Protein AF-A0A173UJK1-F1 (afdb_monomer)

Mean predicted aligned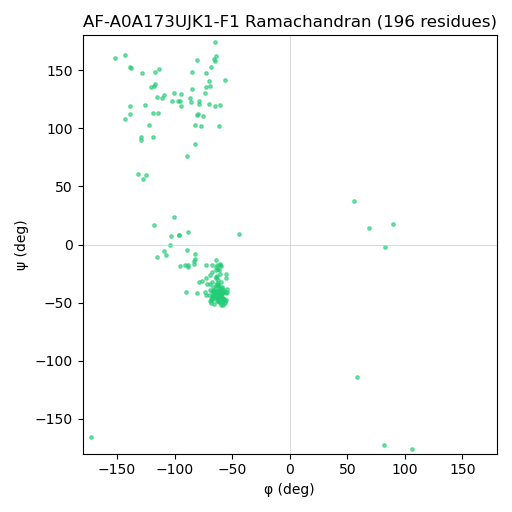 error: 9.3 Å

Organism: Anaerostipes hadrus (NCBI:txid649756)

Radius of gyration: 23.1 Å; Cα contacts (8 Å, |Δi|>4): 253; chains: 1; bounding box: 60×35×59 Å

Structure (mmCIF, N/CA/C/O backbone):
data_AF-A0A173UJK1-F1
#
_entry.id   AF-A0A173UJK1-F1
#
loop_
_atom_site.group_PDB
_atom_site.id
_atom_site.type_symbol
_atom_site.label_atom_id
_atom_site.label_alt_id
_atom_site.label_comp_id
_atom_site.label_asym_id
_atom_site.label_entity_id
_atom_site.label_seq_id
_atom_site.pdbx_PDB_ins_code
_atom_site.Cartn_x
_atom_site.Cartn_y
_atom_site.Cartn_z
_atom_site.occupancy
_atom_site.B_iso_or_equiv
_atom_site.auth_seq_id
_atom_site.auth_comp_id
_atom_site.auth_asym_id
_atom_site.auth_atom_id
_atom_site.pdbx_PDB_model_num
ATOM 1 N N . MET A 1 1 ? 0.740 2.545 7.422 1.00 74.88 1 MET A N 1
ATOM 2 C CA . MET A 1 1 ? 1.148 2.558 5.987 1.00 74.88 1 MET A CA 1
ATOM 3 C C . MET A 1 1 ? 2.681 2.614 5.794 1.00 74.88 1 MET A C 1
ATOM 5 O O . MET A 1 1 ? 3.339 3.364 6.506 1.00 74.88 1 MET A O 1
ATOM 9 N N . ASN A 1 2 ? 3.273 1.851 4.854 1.00 86.81 2 ASN A N 1
ATOM 10 C CA . ASN A 1 2 ? 4.726 1.880 4.553 1.00 86.81 2 ASN A CA 1
ATOM 11 C C . ASN A 1 2 ? 4.974 2.061 3.046 1.00 86.81 2 ASN A C 1
ATOM 13 O O . ASN A 1 2 ? 5.052 1.076 2.306 1.00 86.81 2 ASN A O 1
ATOM 17 N N . ILE A 1 3 ? 5.076 3.319 2.605 1.00 94.25 3 ILE A N 1
ATOM 18 C CA . ILE A 1 3 ? 5.207 3.665 1.187 1.00 94.25 3 ILE A CA 1
ATOM 19 C C . ILE A 1 3 ? 6.668 3.640 0.743 1.00 94.25 3 ILE A C 1
ATOM 21 O O . ILE A 1 3 ? 7.517 4.355 1.278 1.00 94.25 3 ILE A O 1
ATOM 25 N N . GLN A 1 4 ? 6.943 2.875 -0.309 1.00 95.94 4 GLN A N 1
ATOM 26 C CA . GLN A 1 4 ? 8.197 2.944 -1.052 1.00 95.94 4 GLN A CA 1
ATOM 27 C C . GLN A 1 4 ? 7.917 3.284 -2.511 1.00 95.94 4 GLN A C 1
ATOM 29 O O . GLN A 1 4 ? 7.010 2.720 -3.121 1.00 95.94 4 GLN A O 1
ATOM 34 N N . ILE A 1 5 ? 8.703 4.196 -3.074 1.00 97.25 5 ILE A N 1
ATOM 35 C CA . ILE A 1 5 ? 8.595 4.629 -4.466 1.00 97.25 5 ILE A CA 1
ATOM 36 C C . ILE A 1 5 ? 9.910 4.301 -5.162 1.00 97.25 5 ILE A C 1
ATOM 38 O O . ILE A 1 5 ? 10.938 4.910 -4.865 1.00 97.25 5 ILE A O 1
ATOM 42 N N . PHE A 1 6 ? 9.871 3.371 -6.110 1.00 97.00 6 PHE A N 1
ATOM 43 C CA . PHE A 1 6 ? 10.976 3.110 -7.021 1.00 97.00 6 PHE A CA 1
ATOM 44 C C . PHE A 1 6 ? 10.734 3.886 -8.308 1.00 97.00 6 PHE A C 1
ATOM 46 O O . PHE A 1 6 ? 9.703 3.747 -8.973 1.00 97.00 6 PHE A O 1
ATOM 53 N N . GLY A 1 7 ? 11.684 4.727 -8.679 1.00 96.06 7 GLY A N 1
ATOM 54 C CA . GLY A 1 7 ? 11.558 5.513 -9.892 1.00 96.06 7 GLY A CA 1
ATOM 55 C C . GLY A 1 7 ? 12.827 6.265 -10.212 1.00 96.06 7 GLY A C 1
ATOM 56 O O . GLY A 1 7 ? 13.892 5.994 -9.667 1.00 96.06 7 GLY A O 1
ATOM 57 N N . THR A 1 8 ? 12.718 7.233 -11.112 1.00 93.69 8 THR A N 1
ATOM 58 C CA . THR A 1 8 ? 13.842 8.106 -11.450 1.00 93.69 8 THR A CA 1
ATOM 59 C C . THR A 1 8 ? 13.409 9.555 -11.347 1.00 93.69 8 THR A C 1
ATOM 61 O O . THR A 1 8 ? 12.281 9.907 -11.689 1.00 93.69 8 THR A O 1
ATOM 64 N N . LYS A 1 9 ? 14.336 10.440 -10.970 1.00 91.94 9 LYS A N 1
ATOM 65 C CA . LYS A 1 9 ? 14.060 11.886 -10.898 1.00 91.94 9 LYS A CA 1
ATOM 66 C C . LYS A 1 9 ? 13.731 12.524 -12.253 1.00 91.94 9 LYS A C 1
ATOM 68 O O . LYS A 1 9 ? 13.286 13.668 -12.300 1.00 91.94 9 LYS A O 1
ATOM 73 N N . LYS A 1 10 ? 13.980 11.825 -13.366 1.00 91.38 10 LYS A N 1
ATOM 74 C CA . LYS A 1 10 ? 13.635 12.287 -14.720 1.00 91.38 10 LYS A CA 1
ATOM 75 C C . LYS A 1 10 ? 12.216 11.889 -15.140 1.00 91.38 10 LYS A C 1
ATOM 77 O O . LYS A 1 10 ? 11.681 12.519 -16.044 1.00 91.38 10 LYS A O 1
ATOM 82 N N . CYS A 1 11 ? 11.607 10.891 -14.499 1.00 92.62 11 CYS A N 1
ATOM 83 C CA . CYS A 1 11 ? 10.262 10.430 -14.830 1.00 92.62 11 CYS A CA 1
ATOM 84 C C . CYS A 1 11 ? 9.200 11.373 -14.244 1.00 92.62 11 CYS A C 1
ATOM 86 O O . CYS A 1 11 ? 9.168 11.619 -13.037 1.00 92.62 11 CYS A O 1
ATOM 88 N N . ASN A 1 12 ? 8.321 11.906 -15.096 1.00 95.50 12 ASN A N 1
ATOM 89 C CA . ASN A 1 12 ? 7.258 12.819 -14.667 1.00 95.50 12 ASN A CA 1
ATOM 90 C C . ASN A 1 12 ? 6.225 12.115 -13.781 1.00 95.50 12 ASN A C 1
ATOM 92 O O . ASN A 1 12 ? 5.825 12.673 -12.762 1.00 95.50 12 ASN A O 1
ATOM 96 N N . GLU A 1 13 ? 5.862 10.874 -14.107 1.00 96.44 13 GLU A N 1
ATOM 97 C CA . GLU A 1 13 ? 4.934 10.077 -13.298 1.00 96.44 13 GLU A CA 1
ATOM 98 C C . GLU A 1 13 ? 5.504 9.787 -11.902 1.00 96.44 13 GLU A C 1
ATOM 100 O O . GLU A 1 13 ? 4.777 9.848 -10.912 1.00 96.44 13 GLU A O 1
ATOM 105 N N . THR A 1 14 ? 6.822 9.577 -11.783 1.00 96.69 14 THR A N 1
ATOM 106 C CA . THR A 1 14 ? 7.484 9.443 -10.476 1.00 96.69 14 THR A CA 1
ATOM 107 C C . THR A 1 14 ? 7.371 10.725 -9.656 1.00 96.69 14 THR A C 1
ATOM 109 O O . THR A 1 14 ? 6.983 10.664 -8.493 1.00 96.69 14 THR A O 1
ATOM 112 N N . LYS A 1 15 ? 7.617 11.895 -10.260 1.00 97.50 15 LYS A N 1
ATOM 113 C CA . LYS A 1 15 ? 7.451 13.185 -9.567 1.00 97.50 15 LYS A CA 1
ATOM 114 C C . LYS A 1 15 ? 6.010 13.411 -9.110 1.00 97.50 15 LYS A C 1
ATOM 116 O O . LYS A 1 15 ? 5.795 13.943 -8.024 1.00 97.50 15 LYS A O 1
ATOM 121 N N . LYS A 1 16 ? 5.024 13.016 -9.925 1.00 97.56 16 LYS A N 1
ATOM 122 C CA . LYS A 1 16 ? 3.606 13.092 -9.545 1.00 97.56 16 LYS A CA 1
ATOM 123 C C . LYS A 1 16 ? 3.299 12.177 -8.356 1.00 97.56 16 LYS A C 1
ATOM 125 O O . LYS A 1 16 ? 2.605 12.617 -7.447 1.00 97.56 16 LYS A O 1
ATOM 130 N N . ALA A 1 17 ? 3.842 10.957 -8.326 1.00 97.38 17 ALA A N 1
ATOM 131 C CA . ALA A 1 17 ? 3.691 10.046 -7.188 1.00 97.38 17 ALA A CA 1
ATOM 132 C C . ALA A 1 17 ? 4.294 10.630 -5.902 1.00 97.38 17 ALA A C 1
ATOM 134 O O . ALA A 1 17 ? 3.614 10.708 -4.884 1.00 97.38 17 ALA A O 1
ATOM 135 N N . GLU A 1 18 ? 5.536 11.119 -5.958 1.00 97.31 18 GLU A N 1
ATOM 136 C CA . GLU A 1 18 ? 6.180 11.790 -4.821 1.00 97.31 18 GLU A CA 1
ATOM 137 C C . GLU A 1 18 ? 5.342 12.966 -4.303 1.00 97.31 18 GLU A C 1
ATOM 139 O O . GLU A 1 18 ? 5.085 13.075 -3.104 1.00 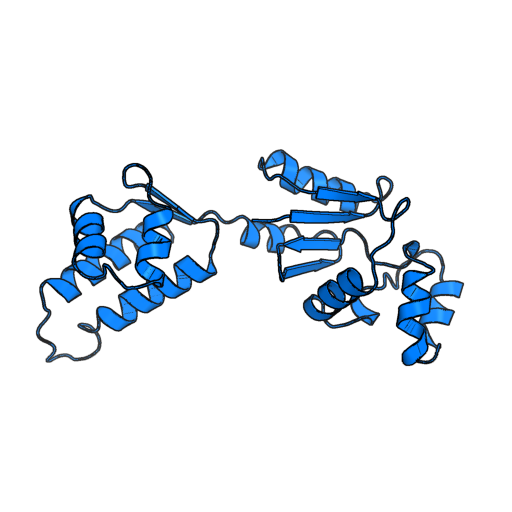97.31 18 GLU A O 1
ATOM 144 N N . ARG A 1 19 ? 4.864 13.825 -5.215 1.00 96.75 19 ARG A N 1
ATOM 145 C CA . ARG A 1 19 ? 3.999 14.961 -4.884 1.00 96.75 19 ARG A CA 1
ATOM 146 C C . ARG A 1 19 ? 2.700 14.506 -4.218 1.00 96.75 19 ARG A C 1
ATOM 148 O O . ARG A 1 19 ? 2.327 15.076 -3.199 1.00 96.75 19 ARG A O 1
ATOM 155 N N . PHE A 1 20 ? 2.060 13.467 -4.751 1.00 95.12 20 PHE A N 1
ATOM 156 C CA . PHE A 1 20 ? 0.799 12.939 -4.239 1.00 95.12 20 PHE A CA 1
ATOM 157 C C . PHE A 1 20 ? 0.885 12.548 -2.756 1.00 95.12 20 PHE A C 1
ATOM 159 O O . PHE A 1 20 ? 0.028 12.971 -1.974 1.00 95.12 20 PHE A O 1
ATOM 166 N N . PHE A 1 21 ? 1.923 11.798 -2.363 1.00 93.69 21 PHE A N 1
ATOM 167 C CA . PHE A 1 21 ? 2.135 11.397 -0.966 1.00 93.69 21 PHE A CA 1
ATOM 168 C C . PHE A 1 21 ? 2.630 12.561 -0.100 1.00 93.69 21 PHE A C 1
ATOM 170 O O . PHE A 1 21 ? 2.142 12.745 1.016 1.00 93.69 21 PHE A O 1
ATOM 177 N N . LYS A 1 22 ? 3.540 13.397 -0.622 1.00 92.31 22 LYS A N 1
ATOM 178 C CA . LYS A 1 22 ? 4.091 14.548 0.107 1.00 92.31 22 LYS A CA 1
ATOM 179 C C . LYS A 1 22 ? 3.020 15.571 0.490 1.00 92.31 22 LYS A C 1
ATOM 181 O O . LYS A 1 22 ? 3.004 16.023 1.630 1.00 92.31 22 LYS A O 1
ATOM 186 N N . GLU A 1 23 ? 2.128 15.925 -0.435 1.00 91.00 23 GLU A N 1
ATOM 187 C CA . GLU A 1 23 ? 1.039 16.887 -0.189 1.00 91.00 23 GLU A CA 1
ATOM 188 C C . GLU A 1 23 ? 0.033 16.393 0.858 1.00 91.00 23 GLU A C 1
ATOM 190 O O . GLU A 1 23 ? -0.643 17.200 1.484 1.00 91.00 23 GLU A O 1
ATOM 195 N N . ARG A 1 24 ? -0.045 15.076 1.076 1.00 86.44 24 ARG A N 1
ATOM 196 C CA . ARG A 1 24 ? -0.924 14.438 2.068 1.00 86.44 24 ARG A CA 1
ATOM 197 C C . ARG A 1 24 ? -0.214 14.131 3.388 1.00 86.44 24 ARG A C 1
ATOM 199 O O . ARG A 1 24 ? -0.770 13.439 4.230 1.00 86.44 24 ARG A O 1
ATOM 206 N N . GLY A 1 25 ? 1.022 14.604 3.566 1.00 83.75 25 GLY A N 1
ATOM 207 C CA . GLY A 1 25 ? 1.807 14.370 4.782 1.00 83.75 25 GLY A CA 1
ATOM 208 C C . GLY A 1 25 ? 2.264 12.920 4.973 1.00 83.75 25 GLY A C 1
ATOM 209 O O . GLY A 1 25 ? 2.717 12.556 6.058 1.00 83.75 25 GLY A O 1
ATOM 210 N N . ILE A 1 26 ? 2.179 12.082 3.936 1.00 87.06 26 ILE A N 1
ATOM 211 C CA . ILE A 1 26 ? 2.540 10.667 4.024 1.00 87.06 26 ILE A CA 1
ATOM 212 C C . ILE A 1 26 ? 4.036 10.512 3.793 1.00 87.06 26 ILE A C 1
ATOM 214 O O . ILE A 1 26 ? 4.573 10.888 2.748 1.00 87.06 26 ILE A O 1
ATOM 218 N N . LYS A 1 27 ? 4.713 9.915 4.775 1.00 90.88 27 LYS A N 1
ATOM 219 C CA . LYS A 1 27 ? 6.130 9.570 4.665 1.00 90.88 27 LYS A CA 1
ATOM 220 C C . LYS A 1 27 ? 6.313 8.438 3.654 1.00 90.88 27 LYS A C 1
ATOM 222 O O . LYS A 1 27 ? 5.586 7.448 3.684 1.00 90.88 27 LYS A O 1
ATOM 227 N N . TYR A 1 28 ? 7.321 8.573 2.799 1.00 95.44 28 TYR A N 1
ATOM 228 C CA . TYR A 1 28 ? 7.708 7.548 1.837 1.00 95.44 28 TYR A CA 1
ATOM 229 C C . TYR A 1 28 ? 9.230 7.429 1.746 1.00 95.44 28 TYR A C 1
ATOM 231 O O . TYR A 1 28 ? 9.961 8.396 1.966 1.00 95.44 28 TYR A O 1
ATOM 239 N N . GLN A 1 29 ? 9.710 6.244 1.379 1.00 95.62 29 GLN A N 1
ATOM 240 C CA . GLN A 1 29 ? 11.099 6.025 0.995 1.00 95.62 29 GLN A CA 1
ATOM 241 C C . GLN A 1 29 ? 11.217 6.072 -0.527 1.00 95.62 29 GLN A C 1
ATOM 243 O O . GLN A 1 29 ? 10.571 5.300 -1.233 1.00 95.62 29 GLN A O 1
ATOM 248 N N . PHE A 1 30 ? 12.072 6.951 -1.040 1.00 96.38 30 PHE A N 1
ATOM 249 C CA . PHE A 1 30 ? 12.381 7.005 -2.465 1.00 96.38 30 PHE A CA 1
ATOM 250 C C . PHE A 1 30 ? 13.638 6.195 -2.793 1.00 96.38 30 PHE A C 1
ATOM 252 O O . PHE A 1 30 ? 14.689 6.398 -2.182 1.00 96.38 30 PHE A O 1
ATOM 259 N N . VAL A 1 31 ? 13.542 5.318 -3.791 1.00 95.00 31 VAL A N 1
ATOM 260 C CA . VAL A 1 31 ? 14.663 4.549 -4.340 1.00 95.00 31 VAL A CA 1
ATOM 261 C C . VAL A 1 31 ? 14.901 4.998 -5.779 1.00 95.00 31 VAL A C 1
ATOM 263 O O . VAL A 1 31 ? 14.073 4.785 -6.666 1.00 95.00 31 VAL A O 1
ATOM 266 N N . ASP A 1 32 ? 16.049 5.639 -6.005 1.00 94.31 32 ASP A N 1
ATOM 267 C CA . ASP A 1 32 ? 16.463 6.075 -7.338 1.00 94.31 32 ASP A CA 1
ATOM 268 C C . ASP A 1 32 ? 16.981 4.876 -8.141 1.00 94.31 32 ASP A C 1
ATOM 270 O O . ASP A 1 32 ? 18.130 4.456 -7.979 1.00 94.31 32 ASP A O 1
ATOM 274 N N . MET A 1 33 ? 16.136 4.367 -9.038 1.00 92.12 33 MET A N 1
ATOM 275 C CA . MET A 1 33 ? 16.392 3.200 -9.889 1.00 92.12 33 MET A CA 1
ATOM 276 C C . MET A 1 33 ? 17.607 3.367 -10.801 1.00 92.12 33 MET A C 1
ATOM 278 O O . MET A 1 33 ? 18.156 2.380 -11.280 1.00 92.12 33 MET A O 1
ATOM 282 N N . LYS A 1 34 ? 18.064 4.607 -11.028 1.00 87.69 34 LYS A N 1
ATOM 283 C CA . LYS A 1 34 ? 19.301 4.862 -11.771 1.00 87.69 34 LYS A CA 1
ATOM 284 C C . LYS A 1 34 ? 20.552 4.587 -10.928 1.00 87.69 34 LYS A C 1
ATOM 286 O O . LYS A 1 34 ? 21.592 4.246 -11.478 1.00 87.69 34 LYS A O 1
ATOM 291 N N . LYS A 1 35 ? 20.476 4.798 -9.611 1.00 87.50 35 LYS A N 1
ATOM 292 C CA . LYS A 1 35 ? 21.600 4.598 -8.681 1.00 87.50 35 LYS A CA 1
ATOM 293 C C . LYS A 1 35 ? 21.627 3.184 -8.123 1.00 87.50 35 LYS A C 1
ATOM 295 O O . LYS A 1 35 ? 22.696 2.613 -7.952 1.00 87.50 35 LYS A O 1
ATOM 300 N N . LYS A 1 36 ? 20.448 2.659 -7.795 1.00 85.94 36 LYS A N 1
ATOM 301 C CA . LYS A 1 36 ? 20.254 1.334 -7.222 1.00 85.94 36 LYS A CA 1
ATOM 302 C C . LYS A 1 36 ? 18.977 0.753 -7.818 1.00 85.94 36 LYS A C 1
ATOM 304 O O . LYS A 1 36 ? 17.889 1.224 -7.498 1.00 85.94 36 LYS A O 1
ATOM 309 N N . GLY A 1 37 ? 19.132 -0.235 -8.697 1.00 86.50 37 GLY A N 1
ATOM 310 C CA . GLY A 1 37 ? 18.009 -1.022 -9.201 1.00 86.50 37 GLY A CA 1
ATOM 311 C C . GLY A 1 37 ? 17.340 -1.834 -8.088 1.00 86.50 37 GLY A C 1
ATOM 312 O O . GLY A 1 37 ? 17.815 -1.871 -6.949 1.00 86.50 37 GLY A O 1
ATOM 313 N N . MET A 1 38 ? 16.238 -2.501 -8.421 1.00 92.38 38 MET A N 1
ATOM 314 C CA . MET A 1 38 ? 15.581 -3.424 -7.495 1.00 92.38 38 MET A CA 1
ATOM 315 C C . MET A 1 38 ? 16.438 -4.675 -7.308 1.00 92.38 38 MET A C 1
ATOM 317 O O . MET A 1 38 ? 17.002 -5.203 -8.265 1.00 92.38 38 MET A O 1
ATOM 321 N N . SER A 1 39 ? 16.504 -5.183 -6.080 1.00 92.69 39 SER A N 1
ATOM 322 C CA . SER A 1 39 ? 16.996 -6.541 -5.855 1.00 92.69 39 SER A CA 1
ATOM 323 C C . SER A 1 39 ? 16.039 -7.571 -6.468 1.00 92.69 39 SER A C 1
ATOM 325 O O . SER A 1 39 ? 14.848 -7.305 -6.650 1.00 92.69 39 SER A O 1
ATOM 327 N N . LYS A 1 40 ? 16.533 -8.789 -6.724 1.00 93.94 40 LYS A N 1
ATOM 328 C CA . LYS A 1 40 ? 15.714 -9.899 -7.243 1.00 93.94 40 LYS A CA 1
ATOM 329 C C . LYS A 1 40 ? 14.483 -10.178 -6.368 1.00 93.94 40 LYS A C 1
ATOM 331 O O . LYS A 1 40 ? 13.393 -10.396 -6.887 1.00 93.94 40 LYS A O 1
ATOM 336 N N . GLY A 1 41 ? 14.642 -10.122 -5.042 1.00 93.44 41 GLY A N 1
ATOM 337 C CA . GLY A 1 41 ? 13.543 -10.321 -4.092 1.00 93.44 41 GLY A CA 1
ATOM 338 C C . GLY A 1 41 ? 12.491 -9.209 -4.145 1.00 93.44 41 GLY A C 1
ATOM 339 O O . GLY A 1 41 ? 11.296 -9.496 -4.185 1.00 93.44 41 GLY A O 1
ATOM 340 N N . GLU A 1 42 ? 12.921 -7.943 -4.202 1.00 93.44 42 GLU A N 1
ATOM 341 C CA . GLU A 1 42 ? 12.004 -6.803 -4.347 1.00 93.44 42 GLU A CA 1
ATOM 342 C C . GLU A 1 42 ? 11.237 -6.869 -5.667 1.00 93.44 42 GLU A C 1
ATOM 344 O O . GLU A 1 42 ? 10.021 -6.680 -5.674 1.00 93.44 42 GLU A O 1
ATOM 349 N N . PHE A 1 43 ? 11.932 -7.166 -6.769 1.00 95.25 43 PHE A N 1
ATOM 350 C CA . PHE A 1 43 ? 11.312 -7.287 -8.083 1.00 95.25 43 PHE A CA 1
ATOM 351 C C . PHE A 1 43 ? 10.249 -8.384 -8.092 1.00 95.25 43 PHE A C 1
ATOM 353 O O . PHE A 1 43 ? 9.115 -8.122 -8.479 1.00 95.25 43 PHE A O 1
ATOM 360 N N . ASN A 1 44 ? 10.580 -9.586 -7.608 1.00 94.81 44 ASN A N 1
ATOM 361 C CA . ASN A 1 44 ? 9.648 -10.713 -7.589 1.00 94.81 44 ASN A CA 1
ATOM 362 C C . ASN A 1 44 ? 8.401 -10.423 -6.745 1.00 94.81 44 ASN A C 1
ATOM 364 O O . ASN A 1 44 ? 7.291 -10.718 -7.178 1.00 94.81 44 ASN A O 1
ATOM 368 N N . SER A 1 45 ? 8.567 -9.794 -5.577 1.00 93.75 45 SER A N 1
ATOM 369 C CA . SER A 1 45 ? 7.438 -9.401 -4.727 1.00 93.75 45 SER A CA 1
ATOM 370 C C . SER A 1 45 ? 6.500 -8.418 -5.429 1.00 93.75 45 SER A C 1
ATOM 372 O O . SER A 1 45 ? 5.283 -8.550 -5.321 1.00 93.75 45 SER A O 1
ATOM 374 N N . VAL A 1 46 ? 7.049 -7.441 -6.153 1.00 95.50 46 VAL A N 1
ATOM 375 C CA . VAL A 1 46 ? 6.243 -6.468 -6.896 1.00 95.50 46 VAL A CA 1
ATOM 376 C C . VAL A 1 46 ? 5.601 -7.108 -8.124 1.00 95.50 46 VAL A C 1
ATOM 378 O O . VAL A 1 46 ? 4.419 -6.881 -8.370 1.00 95.50 46 VAL A O 1
ATOM 381 N N . ALA A 1 47 ? 6.343 -7.923 -8.873 1.00 95.62 47 ALA A N 1
ATOM 382 C CA . ALA A 1 47 ? 5.829 -8.633 -10.037 1.00 95.62 47 ALA A CA 1
ATOM 383 C C . ALA A 1 47 ? 4.639 -9.517 -9.646 1.00 95.62 47 ALA A C 1
ATOM 385 O O . ALA A 1 47 ? 3.588 -9.440 -10.274 1.00 95.62 47 ALA A O 1
ATOM 386 N N . GLN A 1 48 ? 4.751 -10.277 -8.552 1.00 95.00 48 GLN A N 1
ATOM 387 C CA . GLN A 1 48 ? 3.661 -11.104 -8.034 1.00 95.00 48 GLN A CA 1
ATOM 388 C C . GLN A 1 48 ? 2.394 -10.285 -7.734 1.00 95.00 48 GLN A C 1
ATOM 390 O O . GLN A 1 48 ? 1.297 -10.721 -8.067 1.00 95.00 48 GLN A O 1
ATOM 395 N N . ALA A 1 49 ? 2.535 -9.086 -7.160 1.00 93.00 49 ALA A N 1
ATOM 396 C CA . ALA A 1 49 ? 1.404 -8.209 -6.855 1.00 93.00 49 ALA A CA 1
ATOM 397 C C . ALA A 1 49 ? 0.771 -7.545 -8.095 1.00 93.00 49 ALA A C 1
ATOM 399 O O . ALA A 1 49 ? -0.349 -7.050 -8.007 1.00 93.00 49 ALA A O 1
ATOM 400 N N . ASN A 1 50 ? 1.470 -7.513 -9.236 1.00 94.69 50 ASN A N 1
ATOM 401 C CA . ASN A 1 50 ? 1.050 -6.791 -10.444 1.00 94.69 50 ASN A CA 1
ATOM 402 C C . ASN A 1 50 ? 0.807 -7.703 -11.662 1.00 94.69 50 ASN A C 1
ATOM 404 O O . ASN A 1 50 ? 0.762 -7.208 -12.786 1.00 94.69 50 ASN A O 1
ATOM 408 N N . GLY A 1 51 ? 0.645 -9.017 -11.468 1.00 93.12 51 GLY A N 1
ATOM 409 C CA . GLY A 1 51 ? 0.318 -9.947 -12.561 1.00 93.12 51 GLY A CA 1
ATOM 410 C C . GLY A 1 51 ? 1.524 -10.551 -13.289 1.00 93.12 51 GLY A C 1
ATOM 411 O O . GLY A 1 51 ? 1.381 -11.093 -14.379 1.00 93.12 51 GLY A O 1
ATOM 412 N N . GLY A 1 52 ? 2.713 -10.494 -12.690 1.00 94.69 52 GLY A N 1
ATOM 413 C CA . GLY A 1 52 ? 3.917 -11.177 -13.162 1.00 94.69 52 GLY A CA 1
ATOM 414 C C . GLY A 1 52 ? 4.959 -10.260 -13.801 1.00 94.69 52 GLY A C 1
ATOM 415 O O . GLY A 1 52 ? 4.845 -9.036 -13.813 1.00 94.69 52 GLY A O 1
ATOM 416 N N . LEU A 1 53 ? 6.028 -10.880 -14.308 1.00 94.81 53 LEU A N 1
ATOM 417 C CA . LEU A 1 53 ? 7.208 -10.188 -14.834 1.00 94.81 53 LEU A CA 1
ATOM 418 C C . LEU A 1 53 ? 6.866 -9.298 -16.033 1.00 94.81 53 LEU A C 1
ATOM 420 O O . LEU A 1 53 ? 7.288 -8.147 -16.065 1.00 94.81 53 LEU A O 1
ATOM 424 N N . ASP A 1 54 ? 6.079 -9.785 -16.992 1.00 94.56 54 ASP A N 1
ATOM 425 C CA . ASP A 1 54 ? 5.803 -9.033 -18.223 1.00 94.56 54 ASP A CA 1
ATOM 426 C C . ASP A 1 54 ? 5.037 -7.725 -17.964 1.00 94.56 54 ASP A C 1
ATOM 428 O O . ASP A 1 54 ? 5.229 -6.744 -18.684 1.00 94.56 54 ASP A O 1
ATOM 432 N N . HIS A 1 55 ? 4.232 -7.667 -16.896 1.00 95.75 55 HIS A N 1
ATOM 433 C CA . HIS A 1 55 ? 3.535 -6.449 -16.475 1.00 95.75 55 HIS A CA 1
ATOM 434 C C . HIS A 1 55 ? 4.489 -5.381 -15.926 1.00 95.75 55 HIS A C 1
ATOM 436 O O . HIS A 1 55 ? 4.194 -4.189 -16.021 1.00 95.75 55 HIS A O 1
ATOM 442 N N . MET A 1 56 ? 5.646 -5.789 -15.395 1.00 95.88 56 MET A N 1
ATOM 443 C CA . MET A 1 56 ? 6.676 -4.880 -14.885 1.00 95.88 56 MET A CA 1
ATOM 444 C C . MET A 1 56 ? 7.343 -4.066 -15.989 1.00 95.88 56 MET A C 1
ATOM 446 O O . MET A 1 56 ? 7.916 -3.014 -15.708 1.00 95.88 56 MET A O 1
ATOM 450 N N . ILE A 1 57 ? 7.317 -4.553 -17.229 1.00 95.56 57 ILE A N 1
ATOM 451 C CA . ILE A 1 57 ? 8.057 -3.968 -18.342 1.00 95.56 57 ILE A CA 1
ATOM 452 C C . ILE A 1 57 ? 7.239 -2.838 -18.973 1.00 95.56 57 ILE A C 1
ATOM 454 O O . ILE A 1 57 ? 6.050 -2.963 -19.263 1.00 95.56 57 ILE A O 1
ATOM 458 N N . ASN A 1 58 ? 7.899 -1.712 -19.226 1.00 95.31 58 ASN A N 1
ATOM 459 C CA . ASN A 1 58 ? 7.354 -0.640 -20.038 1.00 95.31 58 ASN A CA 1
ATOM 460 C C . ASN A 1 58 ? 7.556 -0.946 -21.528 1.00 95.31 58 ASN A C 1
ATOM 462 O O . ASN A 1 58 ? 8.534 -0.504 -22.132 1.00 95.31 58 ASN A O 1
ATOM 466 N N . TRP A 1 59 ? 6.617 -1.683 -22.121 1.00 94.44 59 TRP A N 1
ATOM 467 C CA . TRP A 1 59 ? 6.641 -2.042 -23.546 1.00 94.44 59 TRP A CA 1
ATOM 468 C C . TRP A 1 59 ? 6.542 -0.836 -24.498 1.00 94.44 59 TRP A C 1
ATOM 470 O O . TRP A 1 59 ? 6.938 -0.929 -25.656 1.00 94.44 59 TRP A O 1
ATOM 480 N N . GLU A 1 60 ? 6.096 0.318 -24.001 1.00 91.44 60 GLU A N 1
ATOM 481 C CA . GLU A 1 60 ? 6.081 1.601 -24.722 1.00 91.44 60 GLU A CA 1
ATOM 482 C C . GLU A 1 60 ? 7.402 2.383 -24.552 1.00 91.44 60 GLU A C 1
ATOM 484 O O . GLU A 1 60 ? 7.504 3.569 -24.874 1.00 91.44 60 GLU A O 1
ATOM 489 N N . GLY A 1 61 ? 8.432 1.742 -23.991 1.00 88.62 61 GLY A N 1
ATOM 490 C CA . GLY A 1 61 ? 9.739 2.338 -23.749 1.00 88.62 61 GLY A CA 1
ATOM 491 C C . GLY A 1 61 ? 10.478 2.735 -25.030 1.00 88.62 61 GLY A C 1
ATOM 492 O O . GLY A 1 61 ? 10.192 2.278 -26.131 1.00 88.62 61 GLY A O 1
ATOM 493 N N . LYS A 1 62 ? 11.485 3.603 -24.892 1.00 88.19 62 LYS A N 1
ATOM 494 C CA . LYS A 1 62 ? 12.223 4.145 -26.048 1.00 88.19 62 LYS A CA 1
ATOM 495 C C . LYS A 1 62 ? 13.163 3.135 -26.712 1.00 88.19 62 LYS A C 1
ATOM 497 O O . LYS A 1 62 ? 13.425 3.253 -27.903 1.00 88.19 62 LYS A O 1
ATOM 502 N N . ASP A 1 63 ? 13.685 2.177 -25.951 1.00 92.94 63 ASP A N 1
ATOM 503 C CA . ASP A 1 63 ? 14.652 1.192 -26.441 1.00 92.94 63 ASP A CA 1
ATOM 504 C C . ASP A 1 63 ? 13.939 -0.045 -27.001 1.00 92.94 63 ASP A C 1
ATOM 506 O O . ASP A 1 63 ? 13.840 -1.091 -26.362 1.00 92.94 63 ASP A O 1
ATOM 510 N N . GLN A 1 64 ? 13.386 0.107 -28.204 1.00 93.75 64 GLN A N 1
ATOM 511 C CA . GLN A 1 64 ? 12.604 -0.940 -28.866 1.00 93.75 64 GLN A CA 1
ATOM 512 C C . GLN A 1 64 ? 13.436 -2.192 -29.186 1.00 93.75 64 GLN A C 1
ATOM 514 O O . GLN A 1 64 ? 12.901 -3.298 -29.157 1.00 93.75 64 GLN A O 1
ATOM 519 N N . ASN A 1 65 ? 14.745 -2.046 -29.414 1.00 94.19 65 ASN A N 1
ATOM 520 C CA . ASN A 1 65 ? 15.640 -3.178 -29.664 1.00 94.19 65 ASN A CA 1
ATOM 521 C C . ASN A 1 65 ? 15.803 -4.042 -28.409 1.00 94.19 65 ASN A C 1
ATOM 523 O O . ASN A 1 65 ? 15.660 -5.263 -28.470 1.00 94.19 65 ASN A O 1
ATOM 527 N N . LEU A 1 66 ? 16.052 -3.412 -27.258 1.00 94.69 66 LEU A N 1
ATOM 528 C CA . LEU A 1 66 ? 16.145 -4.118 -25.984 1.00 94.69 66 LEU A CA 1
ATOM 529 C C . LEU A 1 66 ? 14.806 -4.744 -25.578 1.00 94.69 66 LEU A C 1
ATOM 531 O O . LEU A 1 66 ? 14.778 -5.875 -25.097 1.00 94.69 66 LEU A O 1
ATOM 535 N N . LEU A 1 67 ? 13.693 -4.043 -25.798 1.00 94.88 67 LEU A N 1
ATOM 536 C CA . LEU A 1 67 ? 12.361 -4.586 -25.527 1.00 94.88 67 LEU A CA 1
ATOM 537 C C . LEU A 1 67 ? 12.057 -5.803 -26.409 1.00 94.88 67 LEU A C 1
ATOM 539 O O . LEU A 1 67 ? 11.555 -6.802 -25.903 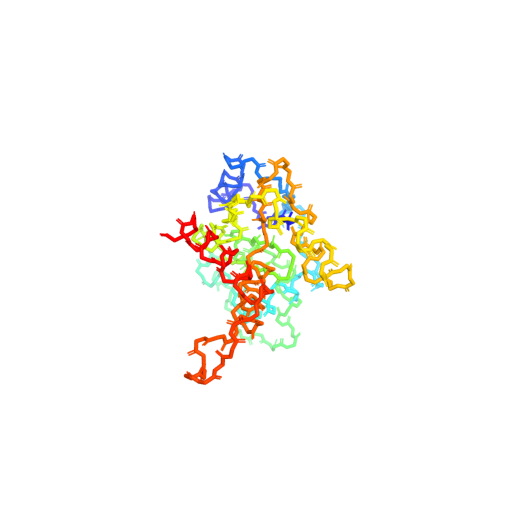1.00 94.88 67 LEU A O 1
ATOM 543 N N . ALA A 1 68 ? 12.407 -5.768 -27.698 1.00 94.56 68 ALA A N 1
ATOM 544 C CA . ALA A 1 68 ? 12.270 -6.925 -28.580 1.00 94.56 68 ALA A CA 1
ATOM 545 C C . ALA A 1 68 ? 13.122 -8.110 -28.097 1.00 94.56 68 ALA A C 1
ATOM 547 O O . ALA A 1 68 ? 12.627 -9.235 -28.052 1.00 94.56 68 ALA A O 1
ATOM 548 N N . LEU A 1 69 ? 14.362 -7.863 -27.661 1.00 94.69 69 LEU A N 1
ATOM 549 C CA . LEU A 1 69 ? 15.216 -8.899 -27.076 1.00 94.69 69 LEU A CA 1
ATOM 550 C C . LEU A 1 69 ? 14.564 -9.530 -25.837 1.00 94.69 69 LEU A C 1
ATOM 552 O O . LEU A 1 69 ? 14.457 -10.749 -25.758 1.00 94.69 69 LEU A O 1
ATOM 556 N N . ILE A 1 70 ? 14.079 -8.712 -24.898 1.00 94.69 70 ILE A N 1
ATOM 557 C CA . ILE A 1 70 ? 13.399 -9.190 -23.683 1.00 94.69 70 ILE A CA 1
ATOM 558 C C . ILE A 1 70 ? 12.114 -9.953 -24.028 1.00 94.69 70 ILE A C 1
ATOM 560 O O . ILE A 1 70 ? 11.762 -10.910 -23.344 1.00 94.69 70 ILE A O 1
ATOM 564 N N . LYS A 1 71 ? 11.408 -9.560 -25.092 1.00 93.94 71 LYS A N 1
ATOM 565 C CA . LYS A 1 71 ? 10.177 -10.224 -25.529 1.00 93.94 71 LYS A CA 1
ATOM 566 C C . LYS A 1 71 ? 10.417 -11.652 -26.028 1.00 93.94 71 LYS A C 1
ATOM 568 O O . LYS A 1 71 ? 9.561 -12.501 -25.798 1.00 93.94 71 LYS A O 1
ATOM 573 N N . TYR A 1 72 ? 11.538 -11.898 -26.710 1.00 94.31 72 TYR A N 1
ATOM 574 C CA . TYR A 1 72 ? 11.805 -13.165 -27.403 1.00 94.31 72 TYR A CA 1
ATOM 575 C C . TYR A 1 72 ? 12.890 -14.042 -26.761 1.00 94.31 72 TYR A C 1
ATOM 577 O O . TYR A 1 72 ? 13.099 -15.162 -27.223 1.00 94.31 72 TYR A O 1
ATOM 585 N N . ILE A 1 73 ? 13.576 -13.572 -25.715 1.00 95.25 73 ILE A N 1
ATOM 586 C CA . ILE A 1 73 ? 14.487 -14.412 -24.926 1.00 95.25 73 ILE A CA 1
ATOM 587 C C . ILE A 1 73 ? 13.715 -15.532 -24.204 1.00 95.25 73 ILE A C 1
ATOM 589 O O . ILE A 1 73 ? 12.508 -15.422 -23.971 1.00 95.25 73 ILE A O 1
ATOM 593 N N . ALA A 1 74 ? 14.411 -16.609 -23.831 1.00 93.88 74 ALA A N 1
ATOM 594 C CA . ALA A 1 74 ? 13.839 -17.669 -23.012 1.00 93.88 74 ALA A CA 1
ATOM 595 C C . ALA A 1 74 ? 13.289 -17.109 -21.687 1.00 93.88 74 ALA A C 1
ATOM 597 O O . ALA A 1 74 ? 13.873 -16.215 -21.070 1.00 93.88 74 ALA A O 1
ATOM 598 N N . ASN A 1 75 ? 12.147 -17.635 -21.235 1.00 89.25 75 ASN A N 1
ATOM 599 C CA . ASN A 1 75 ? 11.462 -17.124 -20.042 1.00 89.25 75 ASN A CA 1
ATOM 600 C C . ASN A 1 75 ? 12.324 -17.206 -18.770 1.00 89.25 75 ASN A C 1
ATOM 602 O O . ASN A 1 75 ? 12.205 -16.342 -17.903 1.00 89.25 75 ASN A O 1
ATOM 606 N N . GLU A 1 76 ? 13.193 -18.213 -18.676 1.00 91.19 76 GLU A N 1
ATOM 607 C CA . GLU A 1 76 ? 14.148 -18.407 -17.578 1.00 91.19 76 GLU A CA 1
ATOM 608 C C . GLU A 1 76 ? 15.194 -17.286 -17.474 1.00 91.19 76 GLU A C 1
ATOM 610 O O . GLU A 1 76 ? 15.502 -16.842 -16.367 1.00 91.19 76 GLU A O 1
ATOM 615 N N . ASP A 1 77 ? 15.628 -16.733 -18.609 1.00 93.62 77 ASP A N 1
ATOM 616 C CA . ASP A 1 77 ? 16.632 -15.662 -18.671 1.00 93.62 77 ASP A CA 1
ATOM 617 C C . ASP A 1 77 ? 16.015 -14.257 -18.578 1.00 93.62 77 ASP A C 1
ATOM 619 O O . ASP A 1 77 ? 16.693 -13.263 -18.296 1.00 93.62 77 ASP A O 1
ATOM 623 N N . LYS A 1 78 ? 14.701 -14.140 -18.817 1.00 94.12 78 LYS A N 1
ATOM 624 C CA . LYS A 1 78 ? 14.006 -12.849 -18.929 1.00 94.12 78 LYS A CA 1
ATOM 625 C C . LYS A 1 78 ? 14.162 -11.988 -17.670 1.00 94.12 78 LYS A C 1
ATOM 627 O O . LYS A 1 78 ? 14.372 -10.779 -17.770 1.00 94.12 78 LYS A O 1
ATOM 632 N N . LEU A 1 79 ? 14.081 -12.598 -16.484 1.00 93.94 79 LEU A N 1
ATOM 633 C CA . LEU A 1 79 ? 14.218 -11.887 -15.207 1.00 93.94 79 LEU A CA 1
ATOM 634 C C . LEU A 1 79 ? 15.601 -11.261 -15.051 1.00 93.94 79 LEU A C 1
ATOM 636 O O . LEU A 1 79 ? 15.705 -10.084 -14.709 1.00 93.94 79 LEU A O 1
ATOM 640 N N . GLU A 1 80 ? 16.650 -12.038 -15.305 1.00 94.31 80 GLU A N 1
ATOM 641 C CA . GLU A 1 80 ? 18.025 -11.549 -15.239 1.00 94.31 80 GLU A CA 1
ATOM 642 C C . GLU A 1 80 ? 18.219 -10.398 -16.222 1.00 94.31 80 GLU A C 1
ATOM 644 O O . GLU A 1 80 ? 18.699 -9.329 -15.838 1.00 94.31 80 GLU A O 1
ATOM 649 N N . LYS A 1 81 ? 17.690 -10.545 -17.443 1.00 94.81 81 LYS A N 1
ATOM 650 C CA . LYS A 1 81 ? 17.807 -9.505 -18.461 1.00 94.81 81 LYS A CA 1
ATOM 651 C C . LYS A 1 81 ? 17.149 -8.185 -18.070 1.00 94.81 81 LYS A C 1
ATOM 653 O O . LYS A 1 81 ? 17.697 -7.117 -18.349 1.00 94.81 81 LYS A O 1
ATOM 658 N N . VAL A 1 82 ? 15.989 -8.243 -17.418 1.00 94.44 82 VAL A N 1
ATOM 659 C CA . VAL A 1 82 ? 15.288 -7.055 -16.907 1.00 94.44 82 VAL A CA 1
ATOM 660 C C . VAL A 1 82 ? 16.046 -6.417 -15.739 1.00 94.44 82 VAL A C 1
ATOM 662 O O . VAL A 1 82 ? 16.128 -5.192 -15.672 1.00 94.44 82 VAL A O 1
ATOM 665 N N . LEU A 1 83 ? 16.633 -7.214 -14.840 1.00 92.94 83 LEU A N 1
ATOM 666 C CA . LEU A 1 83 ? 17.407 -6.703 -13.700 1.00 92.94 83 LEU A CA 1
ATOM 667 C C . LEU A 1 83 ? 18.725 -6.039 -14.126 1.00 92.94 83 LEU A C 1
ATOM 669 O O . LEU A 1 83 ? 19.112 -5.038 -13.524 1.00 92.94 83 LEU A O 1
ATOM 673 N N . GLU A 1 84 ? 19.373 -6.535 -15.184 1.00 93.19 84 GLU A N 1
ATOM 674 C CA . GLU A 1 84 ? 20.510 -5.864 -15.839 1.00 93.19 84 GLU A CA 1
ATOM 675 C C . GLU A 1 84 ? 20.116 -4.514 -16.457 1.00 93.19 84 GLU A C 1
ATOM 677 O O . GLU A 1 84 ? 20.949 -3.621 -16.611 1.00 93.19 84 GLU A O 1
ATOM 682 N N . ASN A 1 85 ? 18.841 -4.367 -16.824 1.00 92.75 85 ASN A N 1
ATOM 683 C CA . ASN A 1 85 ? 18.321 -3.250 -17.599 1.00 92.75 85 ASN A CA 1
ATOM 684 C C . ASN A 1 85 ? 17.148 -2.548 -16.895 1.00 92.75 85 ASN A C 1
ATOM 686 O O . ASN A 1 85 ? 16.057 -2.444 -17.462 1.00 92.75 85 ASN A O 1
ATOM 690 N N . PRO A 1 86 ? 17.339 -1.998 -15.681 1.00 91.25 86 PRO A N 1
ATOM 691 C CA . PRO A 1 86 ? 16.250 -1.443 -14.875 1.00 91.25 86 PRO A CA 1
ATOM 692 C C . PRO A 1 86 ? 15.501 -0.285 -15.554 1.00 91.25 86 PRO A C 1
ATOM 694 O O . PRO A 1 86 ? 14.378 0.030 -15.163 1.00 91.25 86 PRO A O 1
ATOM 697 N N . GLN A 1 87 ? 16.079 0.346 -16.582 1.00 91.31 87 GLN A N 1
ATOM 698 C CA . GLN A 1 87 ? 15.423 1.379 -17.388 1.00 91.31 87 GLN A CA 1
ATOM 699 C C . GLN A 1 87 ? 14.181 0.888 -18.145 1.00 91.31 87 GLN A C 1
ATOM 701 O O . GLN A 1 87 ? 13.360 1.718 -18.537 1.00 91.31 87 GLN A O 1
ATOM 706 N N . VAL A 1 88 ? 14.043 -0.425 -18.367 1.00 93.94 88 VAL A N 1
ATOM 707 C CA . VAL A 1 88 ? 12.868 -1.010 -19.034 1.00 93.94 88 VAL A CA 1
ATOM 708 C C . VAL A 1 88 ? 11.699 -1.218 -18.074 1.00 93.94 88 VAL A C 1
ATOM 710 O O . VAL A 1 88 ? 10.585 -1.463 -18.525 1.00 93.94 88 VAL A O 1
ATOM 713 N N . ILE A 1 89 ? 11.920 -1.108 -16.761 1.00 94.69 89 ILE A N 1
ATOM 714 C CA . ILE A 1 89 ? 10.874 -1.274 -15.751 1.00 94.69 89 ILE A CA 1
ATOM 715 C C . ILE A 1 89 ? 9.943 -0.058 -15.778 1.00 94.69 89 ILE A C 1
ATOM 717 O O . ILE A 1 89 ? 10.378 1.098 -15.816 1.00 94.69 89 ILE A O 1
ATOM 721 N N . LYS A 1 90 ? 8.635 -0.311 -15.732 1.00 95.44 90 LYS A N 1
ATOM 722 C CA . LYS A 1 90 ? 7.603 0.721 -15.662 1.00 95.44 90 LYS A CA 1
ATOM 723 C C . LYS A 1 90 ? 7.726 1.486 -14.347 1.00 95.44 90 LYS A C 1
ATOM 725 O O . LYS A 1 90 ? 7.613 0.917 -13.267 1.00 95.44 90 LYS A O 1
ATOM 730 N N . THR A 1 91 ? 7.961 2.794 -14.442 1.00 95.19 91 THR A N 1
ATOM 731 C CA . THR A 1 91 ? 8.106 3.682 -13.279 1.00 95.19 91 THR A CA 1
ATOM 732 C C . THR A 1 91 ? 6.997 4.739 -13.248 1.00 95.19 91 THR A C 1
ATOM 734 O O . THR A 1 91 ? 6.558 5.187 -14.308 1.00 95.19 91 THR A O 1
ATOM 737 N N . PRO A 1 92 ? 6.558 5.189 -12.057 1.00 97.12 92 PRO A N 1
ATOM 738 C CA . PRO A 1 92 ? 6.975 4.718 -10.737 1.00 97.12 92 PRO A CA 1
ATOM 739 C C . PRO A 1 92 ? 6.413 3.333 -10.412 1.00 97.12 92 PRO A C 1
ATOM 741 O O . PRO A 1 92 ? 5.301 3.002 -10.810 1.00 97.12 92 PRO A O 1
ATOM 744 N N . VAL A 1 93 ? 7.172 2.555 -9.649 1.00 97.56 93 VAL A N 1
ATOM 745 C CA . VAL A 1 93 ? 6.623 1.443 -8.874 1.00 97.56 93 VAL A CA 1
ATOM 746 C C . VAL A 1 93 ? 6.359 1.984 -7.479 1.00 97.56 93 VAL A C 1
ATOM 748 O O . VAL A 1 93 ? 7.293 2.432 -6.811 1.00 97.56 93 VAL A O 1
ATOM 751 N N . VAL A 1 94 ? 5.109 1.953 -7.031 1.00 97.31 94 VAL A N 1
ATOM 752 C CA . VAL A 1 94 ? 4.761 2.330 -5.655 1.00 97.31 94 VAL A CA 1
ATOM 753 C C . VAL A 1 94 ? 4.358 1.074 -4.899 1.00 97.31 94 VAL A C 1
ATOM 755 O O . VAL A 1 94 ? 3.533 0.300 -5.385 1.00 97.31 94 VAL A O 1
ATOM 758 N N . ARG A 1 95 ? 4.955 0.855 -3.727 1.00 94.94 95 ARG A N 1
ATOM 759 C CA . ARG A 1 95 ? 4.688 -0.286 -2.843 1.00 94.94 95 ARG A CA 1
ATOM 760 C C . ARG A 1 95 ? 4.113 0.193 -1.515 1.00 94.94 95 ARG A C 1
ATOM 762 O O . ARG A 1 95 ? 4.628 1.154 -0.951 1.00 94.94 95 ARG A O 1
ATOM 769 N N . ASN A 1 96 ? 3.113 -0.525 -1.012 1.00 92.19 96 ASN A N 1
ATOM 770 C CA . ASN A 1 96 ? 2.579 -0.414 0.343 1.00 92.19 96 ASN A CA 1
ATOM 771 C C . ASN A 1 96 ? 2.528 -1.816 0.973 1.00 92.19 96 ASN A C 1
ATOM 773 O O . ASN A 1 96 ? 1.583 -2.575 0.760 1.00 92.19 96 ASN A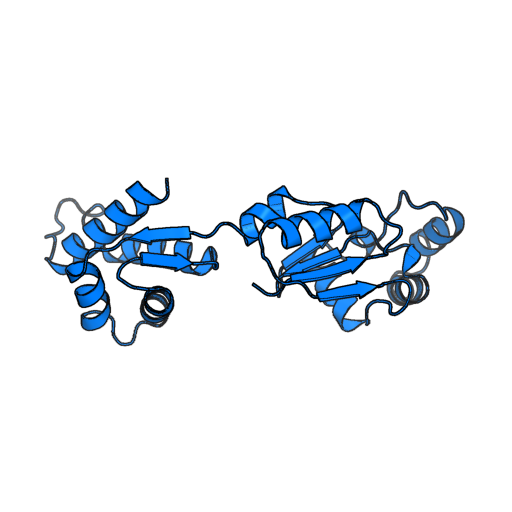 O 1
ATOM 777 N N . GLY A 1 97 ? 3.580 -2.212 1.693 1.00 86.94 97 GLY A N 1
ATOM 778 C CA . GLY A 1 97 ? 3.691 -3.581 2.214 1.00 86.94 97 GLY A CA 1
ATOM 779 C C . GLY A 1 97 ? 3.637 -4.638 1.098 1.00 86.94 97 GLY A C 1
ATOM 780 O O . GLY A 1 97 ? 4.544 -4.695 0.269 1.00 86.94 97 GLY A O 1
ATOM 781 N N . LYS A 1 98 ? 2.582 -5.469 1.085 1.00 85.94 98 LYS A N 1
ATOM 782 C CA . LYS A 1 98 ? 2.335 -6.498 0.053 1.00 85.94 98 LYS A CA 1
ATOM 783 C C . LYS A 1 98 ? 1.650 -5.954 -1.209 1.00 85.94 98 LYS A C 1
ATOM 785 O O . LYS A 1 98 ? 1.660 -6.626 -2.234 1.00 85.94 98 LYS A O 1
ATOM 790 N N . GLN A 1 99 ? 1.052 -4.766 -1.143 1.00 91.19 99 GLN A N 1
ATOM 791 C CA . GLN A 1 99 ? 0.383 -4.136 -2.279 1.00 91.19 99 GLN A CA 1
ATOM 792 C C . GLN A 1 99 ? 1.390 -3.363 -3.127 1.00 91.19 99 GLN A C 1
ATOM 794 O O . GLN A 1 99 ? 2.357 -2.790 -2.611 1.00 91.19 99 GLN A O 1
ATOM 799 N N . SER A 1 100 ? 1.152 -3.297 -4.434 1.00 95.88 100 SER A N 1
ATOM 800 C CA . SER A 1 100 ? 1.960 -2.480 -5.326 1.00 95.88 100 SER A CA 1
ATOM 801 C C . SER A 1 100 ? 1.171 -2.010 -6.548 1.00 95.88 100 SER A C 1
ATOM 803 O O . SER A 1 100 ? 0.116 -2.546 -6.858 1.00 95.88 100 SER A O 1
ATOM 805 N N . THR A 1 101 ? 1.676 -0.965 -7.200 1.00 97.38 101 THR A N 1
ATOM 806 C CA . THR A 1 101 ? 1.140 -0.389 -8.436 1.00 97.38 101 THR A CA 1
ATOM 807 C C . THR A 1 101 ? 2.279 -0.050 -9.387 1.00 97.38 101 THR A C 1
ATOM 809 O O . THR A 1 101 ? 3.384 0.288 -8.947 1.00 97.38 101 THR A O 1
ATOM 812 N N . LEU A 1 102 ? 1.980 -0.088 -10.686 1.00 97.00 102 LEU A N 1
ATOM 813 C CA . LEU A 1 102 ? 2.889 0.294 -11.762 1.00 97.00 102 LEU A CA 1
ATOM 814 C C . LEU A 1 102 ? 2.357 1.522 -12.508 1.00 97.00 102 LEU A C 1
ATOM 816 O O . LEU A 1 102 ? 1.235 1.522 -13.020 1.00 97.00 102 LEU A O 1
ATOM 820 N N . GLY A 1 103 ? 3.193 2.550 -12.624 1.00 96.06 103 GLY A N 1
ATOM 821 C CA . GLY A 1 103 ? 2.810 3.841 -13.188 1.00 96.06 103 GLY A CA 1
ATOM 822 C C . GLY A 1 103 ? 2.100 4.742 -12.174 1.00 96.06 103 GLY A C 1
ATOM 823 O O . GLY A 1 103 ? 2.041 4.456 -10.979 1.00 96.06 103 GLY A O 1
ATOM 824 N N . TYR A 1 104 ? 1.581 5.872 -12.650 1.00 96.69 104 TYR A N 1
ATOM 825 C CA . TYR A 1 104 ? 0.825 6.800 -11.813 1.00 96.69 104 TYR A CA 1
ATOM 826 C C . TYR A 1 104 ? -0.610 6.299 -11.616 1.00 96.69 104 TYR A C 1
ATOM 828 O O . TYR A 1 104 ? -1.381 6.257 -12.570 1.00 96.69 104 TYR A O 1
ATOM 836 N N . GLN A 1 105 ? -0.946 5.904 -10.385 1.00 96.38 105 GLN A N 1
ATOM 837 C CA . GLN A 1 105 ? -2.213 5.254 -10.022 1.00 96.38 105 GLN A CA 1
ATOM 838 C C . GLN A 1 105 ? -2.850 5.921 -8.787 1.00 96.38 105 GLN A C 1
ATOM 840 O O . GLN A 1 105 ? -3.029 5.278 -7.750 1.00 96.38 105 GLN A O 1
ATOM 845 N N . PRO A 1 106 ? -3.184 7.224 -8.853 1.00 93.88 106 PRO A N 1
ATOM 846 C CA . PRO A 1 106 ? -3.646 7.983 -7.693 1.00 93.88 106 PRO A CA 1
ATOM 847 C C . PRO A 1 106 ? -4.947 7.443 -7.106 1.00 93.88 106 PRO A C 1
ATOM 849 O O . PRO A 1 106 ? -5.144 7.561 -5.905 1.00 93.88 106 PRO A O 1
ATOM 852 N N . ASP A 1 107 ? -5.824 6.846 -7.911 1.00 91.12 107 ASP A N 1
ATOM 853 C CA . ASP A 1 107 ? -7.101 6.327 -7.418 1.00 91.12 107 ASP A CA 1
ATOM 854 C C . ASP A 1 107 ? -6.918 5.073 -6.560 1.00 91.12 107 ASP A C 1
ATOM 856 O O . ASP A 1 107 ? -7.594 4.926 -5.547 1.00 91.12 107 ASP A O 1
ATOM 860 N N . VAL A 1 108 ? -5.934 4.228 -6.883 1.00 91.69 108 VAL A N 1
ATOM 861 C CA . VAL A 1 108 ? -5.532 3.114 -6.010 1.00 91.69 108 VAL A CA 1
ATOM 862 C C . VAL A 1 108 ? -4.900 3.652 -4.730 1.00 91.69 108 VAL A C 1
ATOM 864 O O . VAL A 1 108 ? -5.234 3.211 -3.635 1.00 91.69 108 VAL A O 1
ATOM 867 N N . TRP A 1 109 ? -4.018 4.645 -4.842 1.00 92.69 109 TRP A N 1
ATOM 868 C CA . TRP A 1 109 ? -3.345 5.201 -3.670 1.00 92.69 109 TRP A CA 1
ATOM 869 C C . TRP A 1 109 ? -4.302 5.951 -2.747 1.00 92.69 109 TRP A C 1
ATOM 871 O O . TRP A 1 109 ? -4.110 5.916 -1.541 1.00 92.69 109 TRP A O 1
ATOM 881 N N . LYS A 1 110 ? -5.348 6.598 -3.276 1.00 88.19 110 LYS A N 1
ATOM 882 C CA . LYS A 1 110 ? -6.413 7.196 -2.458 1.00 88.19 110 LYS A CA 1
ATOM 883 C C . LYS A 1 110 ? -7.079 6.149 -1.568 1.00 88.19 110 LYS A C 1
ATOM 885 O O . LYS A 1 110 ? -7.309 6.461 -0.411 1.00 88.19 110 LYS A O 1
ATOM 890 N N . LYS A 1 111 ? -7.314 4.931 -2.072 1.00 83.62 111 LYS A N 1
ATOM 891 C CA . LYS A 1 111 ? -7.843 3.814 -1.268 1.00 83.62 111 LYS A CA 1
ATOM 892 C C . LYS A 1 111 ? -6.861 3.382 -0.180 1.00 83.62 111 LYS A C 1
ATOM 894 O O . LYS A 1 111 ? -7.241 3.189 0.957 1.00 83.62 111 LYS A O 1
ATOM 899 N N . TRP A 1 112 ? -5.559 3.344 -0.473 1.00 84.12 112 TRP A N 1
ATOM 900 C CA . TRP A 1 112 ? -4.552 3.070 0.569 1.00 84.12 112 TRP A CA 1
ATOM 901 C C . TRP A 1 112 ? -4.477 4.143 1.660 1.00 84.12 112 TRP A C 1
ATOM 903 O O . TRP A 1 112 ? -3.895 3.903 2.713 1.00 84.12 112 TRP A O 1
ATOM 913 N N . ILE A 1 113 ? -4.982 5.343 1.373 1.00 75.75 113 ILE A N 1
ATOM 914 C CA . ILE A 1 113 ? -4.897 6.523 2.236 1.00 75.75 113 ILE A CA 1
ATOM 915 C C . ILE A 1 113 ? -6.249 6.848 2.867 1.00 75.75 113 ILE A C 1
ATOM 917 O O . ILE A 1 113 ? -6.292 7.728 3.724 1.00 75.75 113 ILE A O 1
ATOM 921 N N . SER A 1 114 ? -7.347 6.201 2.459 1.00 70.00 114 SER A N 1
ATOM 922 C CA . SER A 1 114 ? -8.664 6.498 3.012 1.00 70.00 114 SER A CA 1
ATOM 923 C C . SER A 1 114 ? -8.635 6.196 4.500 1.00 70.00 114 SER A C 1
ATOM 925 O O . SER A 1 114 ? -8.638 5.048 4.930 1.00 70.00 114 SER A O 1
ATOM 927 N N . MET A 1 115 ? -8.527 7.271 5.271 1.00 73.38 115 MET A N 1
ATOM 928 C CA . MET A 1 115 ? -8.526 7.233 6.712 1.00 73.38 115 MET A CA 1
ATOM 929 C C . MET A 1 115 ? -9.977 7.133 7.122 1.00 73.38 115 MET A C 1
ATOM 931 O O . MET A 1 115 ? -10.755 8.064 6.904 1.00 73.38 115 MET A O 1
ATOM 935 N N . ILE A 1 116 ? -10.337 5.985 7.669 1.00 84.62 116 ILE A N 1
ATOM 936 C CA . ILE A 1 116 ? -11.677 5.778 8.179 1.00 84.62 116 ILE A CA 1
ATOM 937 C C . ILE A 1 116 ? -11.721 6.455 9.535 1.00 84.62 116 ILE A C 1
ATOM 939 O O . ILE A 1 116 ? -10.905 6.170 10.417 1.00 84.62 116 ILE A O 1
ATOM 943 N N . LYS A 1 117 ? -12.637 7.411 9.661 1.00 90.38 117 LYS A N 1
ATOM 944 C CA . LYS A 1 117 ? -12.801 8.204 10.866 1.00 90.38 117 LYS A CA 1
ATOM 945 C C . LYS A 1 117 ? -14.235 8.117 11.343 1.00 90.38 117 LYS A C 1
ATOM 947 O O . LYS A 1 117 ? -15.144 8.525 10.632 1.00 90.38 117 LYS A O 1
ATOM 952 N N . PHE A 1 118 ? -14.413 7.626 12.559 1.00 94.06 118 PHE A N 1
ATOM 953 C CA . PHE A 1 118 ? -15.707 7.581 13.229 1.00 94.06 118 PHE A CA 1
ATOM 954 C C . PHE A 1 118 ? -15.528 7.846 14.720 1.00 94.06 118 PHE A C 1
ATOM 956 O O . PHE A 1 118 ? -14.426 7.775 15.268 1.00 94.06 118 PHE A O 1
ATOM 963 N N . LYS A 1 119 ? -16.622 8.186 15.385 1.00 96.56 119 LYS A N 1
ATOM 964 C CA . LYS A 1 119 ? -16.678 8.435 16.819 1.00 96.56 119 LYS A CA 1
ATOM 965 C C . LYS A 1 119 ? -17.616 7.431 17.466 1.00 96.56 119 LYS A C 1
ATOM 967 O O . LYS A 1 119 ? -18.718 7.223 16.966 1.00 96.56 119 LYS A O 1
ATOM 972 N N . LEU A 1 120 ? -17.203 6.883 18.605 1.00 96.94 120 LEU A N 1
ATOM 973 C CA . LEU A 1 120 ? -18.076 6.090 19.470 1.00 96.94 120 LEU A CA 1
ATOM 974 C C . LEU A 1 120 ? -18.315 6.811 20.795 1.00 96.94 120 LEU A C 1
ATOM 976 O O . LEU A 1 120 ? -17.485 7.582 21.286 1.00 96.94 120 LEU A O 1
ATOM 980 N N . LYS A 1 121 ? -19.481 6.559 21.385 1.00 97.25 121 LYS A N 1
ATOM 981 C CA . LYS A 1 121 ? -19.832 7.024 22.727 1.00 97.25 121 LYS A CA 1
ATOM 982 C C . LYS A 1 121 ? -18.974 6.281 23.754 1.00 97.25 121 LYS A C 1
ATOM 984 O O . LYS A 1 121 ? -18.569 5.139 23.546 1.00 97.25 121 LYS A O 1
ATOM 989 N N . LYS A 1 122 ? -18.730 6.908 24.908 1.00 96.62 122 LYS A N 1
ATOM 990 C CA . LYS A 1 122 ? -17.922 6.306 25.983 1.00 96.62 122 LYS A CA 1
ATOM 991 C C . LYS A 1 122 ? -18.456 4.933 26.410 1.00 96.62 122 LYS A C 1
ATOM 993 O O . LYS A 1 122 ? -17.673 4.006 26.577 1.00 96.62 122 LYS A O 1
ATOM 998 N N . GLU A 1 123 ? -19.776 4.810 26.527 1.00 96.75 123 GLU A N 1
ATOM 999 C CA . GLU A 1 123 ? -20.461 3.572 26.918 1.00 96.75 123 GLU A CA 1
ATOM 1000 C C . GLU A 1 123 ? -20.221 2.432 25.918 1.00 96.75 123 GLU A C 1
ATOM 1002 O O . GLU A 1 123 ? -19.952 1.308 26.327 1.00 96.75 123 GLU A O 1
ATOM 1007 N N . GLN A 1 124 ? -20.219 2.732 24.616 1.00 97.25 124 GLN A N 1
ATOM 1008 C CA . GLN A 1 124 ? -19.927 1.765 23.554 1.00 97.25 124 GLN A CA 1
ATOM 1009 C C . GLN A 1 124 ? -18.479 1.263 23.625 1.00 97.25 124 GLN A C 1
ATOM 1011 O O . GLN A 1 124 ? -18.216 0.066 23.527 1.00 97.25 124 GLN A O 1
ATOM 1016 N N . ILE A 1 125 ? -17.526 2.174 23.845 1.00 96.88 125 ILE A N 1
ATOM 1017 C CA . ILE A 1 125 ? -16.103 1.829 23.973 1.00 96.88 125 ILE A CA 1
ATOM 1018 C C . ILE A 1 125 ? -15.868 0.967 25.219 1.00 96.88 125 ILE A C 1
ATOM 1020 O O . ILE A 1 125 ? -15.123 -0.012 25.172 1.00 96.88 125 ILE A O 1
ATOM 1024 N N . GLU A 1 126 ? -16.492 1.325 26.342 1.00 96.94 126 GLU A N 1
ATOM 1025 C CA . GLU A 1 126 ? -16.390 0.577 27.596 1.00 96.94 126 GLU A CA 1
ATOM 1026 C C . GLU A 1 126 ? -17.031 -0.811 27.482 1.00 96.94 126 GLU A C 1
ATOM 1028 O O . GLU A 1 126 ? -16.446 -1.796 27.936 1.00 96.94 126 GLU A O 1
ATOM 1033 N N . PHE A 1 127 ? -18.170 -0.907 26.793 1.00 97.38 127 PHE A N 1
ATOM 1034 C CA . PHE A 1 127 ? -18.792 -2.176 26.436 1.00 97.38 127 PHE A CA 1
ATOM 1035 C C . PHE A 1 127 ? -17.847 -3.062 25.613 1.00 97.38 127 PHE A C 1
ATOM 1037 O O . PHE A 1 127 ? -17.594 -4.194 26.016 1.00 97.38 127 PHE A O 1
ATOM 1044 N N . LEU A 1 128 ? 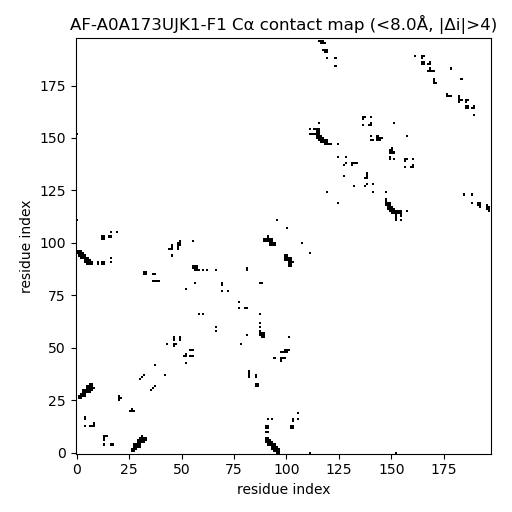-17.255 -2.554 24.524 1.00 96.62 128 LEU A N 1
ATOM 1045 C CA . LEU A 1 128 ? -16.319 -3.333 23.700 1.00 96.62 128 LEU A CA 1
ATOM 1046 C C . LEU A 1 128 ? -15.116 -3.834 24.515 1.00 96.62 128 LEU A C 1
ATOM 1048 O O . LEU A 1 128 ? -14.736 -4.999 24.405 1.00 96.62 128 LEU A O 1
ATOM 1052 N N . LYS A 1 129 ? -14.554 -2.976 25.380 1.00 96.50 129 LYS A N 1
ATOM 1053 C CA . LYS A 1 129 ? -13.428 -3.322 26.265 1.00 96.50 129 LYS A CA 1
ATOM 1054 C C . LYS A 1 129 ? -13.789 -4.420 27.270 1.00 96.50 129 LYS A C 1
ATOM 1056 O O . LYS A 1 129 ? -12.970 -5.300 27.521 1.00 96.50 129 LYS A O 1
ATOM 1061 N N . LYS A 1 130 ? -14.988 -4.362 27.859 1.00 96.62 130 LYS A N 1
ATOM 1062 C CA . LYS A 1 130 ? -15.426 -5.289 28.913 1.00 96.62 130 LYS A CA 1
ATOM 1063 C C . LYS A 1 130 ? -15.911 -6.628 28.363 1.00 96.62 130 LYS A C 1
ATOM 1065 O O . LYS A 1 130 ? -15.619 -7.660 28.957 1.00 96.62 130 LYS A O 1
ATOM 1070 N N . THR A 1 131 ? -16.661 -6.604 27.266 1.00 95.44 131 THR A N 1
ATOM 1071 C CA . THR A 1 131 ? -17.291 -7.795 26.681 1.00 95.44 131 THR A CA 1
ATOM 1072 C C . THR A 1 131 ? -16.288 -8.620 25.878 1.00 95.44 131 THR A C 1
ATOM 1074 O O . THR A 1 131 ? -16.365 -9.845 25.881 1.00 95.44 131 THR A O 1
ATOM 1077 N N . TYR A 1 132 ? -15.302 -7.970 25.247 1.00 95.31 132 TYR A N 1
ATOM 1078 C CA . TYR A 1 132 ? -14.355 -8.627 24.343 1.00 95.31 132 TYR A CA 1
ATOM 1079 C C . TYR A 1 132 ? -12.879 -8.353 24.693 1.00 95.31 132 TYR A C 1
ATOM 1081 O O . TYR A 1 132 ? -12.116 -7.881 23.841 1.00 95.31 132 TYR A O 1
ATOM 1089 N N . PRO A 1 133 ? -12.432 -8.657 25.927 1.00 94.62 133 PRO A N 1
ATOM 1090 C CA . PRO A 1 133 ? -11.067 -8.361 26.370 1.00 94.62 133 PRO A CA 1
ATOM 1091 C C . PRO A 1 133 ? -10.003 -9.124 25.565 1.00 94.62 133 PRO A C 1
ATOM 1093 O O . PRO A 1 133 ? -8.937 -8.580 25.288 1.00 94.62 133 PRO A O 1
ATOM 1096 N N . ASP A 1 134 ? -10.318 -10.345 25.124 1.00 95.56 134 ASP A N 1
ATOM 1097 C CA . ASP A 1 134 ? -9.374 -11.239 24.440 1.00 95.56 134 ASP A CA 1
ATOM 1098 C C . ASP A 1 134 ? -9.592 -11.320 22.914 1.00 95.56 134 ASP A C 1
ATOM 1100 O O . ASP A 1 134 ? -8.856 -12.017 22.206 1.00 95.56 134 ASP A O 1
ATOM 1104 N N . ASN A 1 135 ? -10.586 -10.606 22.369 1.00 96.56 135 ASN A N 1
ATOM 1105 C CA . ASN A 1 135 ? -10.852 -10.607 20.929 1.00 96.56 135 ASN A CA 1
ATOM 1106 C C . ASN A 1 135 ? -9.808 -9.749 20.195 1.00 96.56 135 ASN A C 1
ATOM 1108 O O . ASN A 1 135 ? -9.812 -8.521 20.277 1.00 96.56 135 ASN A O 1
ATOM 1112 N N . LYS A 1 136 ? -8.928 -10.397 19.425 1.00 95.94 136 LYS A N 1
ATOM 1113 C CA . LYS A 1 136 ? -7.817 -9.732 18.723 1.00 95.94 136 LYS A CA 1
ATOM 1114 C C . LYS A 1 136 ? -8.265 -8.625 17.768 1.00 95.94 136 LYS A C 1
ATOM 1116 O O . LYS A 1 136 ? -7.565 -7.620 17.670 1.00 95.94 136 LYS A O 1
ATOM 1121 N N . LEU A 1 137 ? -9.381 -8.808 17.063 1.00 95.44 137 LEU A N 1
ATOM 1122 C CA . LEU A 1 137 ? -9.903 -7.822 16.118 1.00 95.44 137 LEU A CA 1
ATOM 1123 C C . LEU A 1 137 ? -10.398 -6.581 16.865 1.00 95.44 137 LEU A C 1
ATOM 1125 O O . LEU A 1 137 ? -9.957 -5.474 16.569 1.00 95.44 137 LEU A O 1
ATOM 1129 N N . ILE A 1 138 ? -11.222 -6.770 17.898 1.00 95.81 138 ILE A N 1
ATOM 1130 C CA . ILE A 1 138 ? -11.753 -5.660 18.701 1.00 95.81 138 ILE A CA 1
ATOM 1131 C C . ILE A 1 138 ? -10.627 -4.918 19.420 1.00 95.81 138 ILE A C 1
ATOM 1133 O O . ILE A 1 138 ? -10.573 -3.692 19.372 1.00 95.81 138 ILE A O 1
ATOM 1137 N N . GLN A 1 139 ? -9.675 -5.635 20.023 1.00 96.44 139 GLN A N 1
ATOM 1138 C CA . GLN A 1 139 ? -8.516 -5.003 20.661 1.00 96.44 139 GLN A CA 1
ATOM 1139 C C . GLN A 1 139 ? -7.668 -4.215 19.654 1.00 96.44 139 GLN A C 1
ATOM 1141 O O . GLN A 1 139 ? -7.161 -3.136 19.968 1.00 96.44 139 GLN A O 1
ATOM 1146 N N . ARG A 1 140 ? -7.553 -4.708 18.416 1.00 94.12 140 ARG A N 1
ATOM 1147 C CA . ARG A 1 140 ? -6.890 -3.979 17.336 1.00 94.12 140 ARG A CA 1
ATOM 1148 C C . ARG A 1 140 ? -7.644 -2.699 16.979 1.00 94.12 140 ARG A C 1
ATOM 1150 O O . ARG A 1 140 ? -6.998 -1.659 16.906 1.00 94.12 140 ARG A O 1
ATOM 1157 N N . VAL A 1 141 ? -8.969 -2.736 16.821 1.00 94.44 141 VAL A N 1
ATOM 1158 C CA . VAL A 1 141 ? -9.791 -1.535 16.565 1.00 94.44 141 VAL A CA 1
ATOM 1159 C C . VAL A 1 141 ? -9.659 -0.520 17.702 1.00 94.44 141 VAL A C 1
ATOM 1161 O O . VAL A 1 141 ? -9.371 0.650 17.461 1.00 94.44 141 VAL A O 1
ATOM 1164 N N . LEU A 1 142 ? -9.769 -0.975 18.952 1.00 95.31 142 LEU A N 1
ATOM 1165 C CA . LEU A 1 142 ? -9.627 -0.140 20.147 1.00 95.31 142 LEU A CA 1
ATOM 1166 C C . LEU A 1 142 ? -8.250 0.529 20.257 1.00 95.31 142 LEU A C 1
ATOM 1168 O O . LEU A 1 142 ? -8.148 1.599 20.850 1.00 95.31 142 LEU A O 1
ATOM 1172 N N . SER A 1 143 ? -7.199 -0.041 19.660 1.00 94.31 143 SER A N 1
ATOM 1173 C CA . SER A 1 143 ? -5.868 0.581 19.644 1.00 94.31 143 SER A CA 1
ATOM 1174 C C . SER A 1 143 ? -5.786 1.866 18.805 1.00 94.31 143 SER A C 1
ATOM 1176 O O . SER A 1 143 ? -4.861 2.658 18.994 1.00 94.31 143 SER A O 1
ATOM 1178 N N . PHE A 1 144 ? -6.752 2.093 17.907 1.00 91.56 144 PHE A N 1
ATOM 1179 C CA . PHE A 1 144 ? -6.858 3.309 17.094 1.00 91.56 144 PHE A CA 1
ATOM 1180 C C . PHE A 1 144 ? -7.669 4.425 17.771 1.00 91.56 144 PHE A C 1
ATOM 1182 O O . PHE A 1 144 ? -7.761 5.526 17.226 1.00 91.56 144 PHE A O 1
ATOM 1189 N N . GLU A 1 145 ? -8.254 4.159 18.942 1.00 94.31 145 GLU A N 1
ATOM 1190 C CA . GLU A 1 145 ? -9.071 5.116 19.687 1.00 94.31 145 GLU A CA 1
ATOM 1191 C C . GLU A 1 145 ? -8.215 6.206 20.344 1.00 94.31 145 GLU A C 1
ATOM 1193 O O . GLU A 1 145 ? -7.236 5.929 21.043 1.00 94.31 145 GLU A O 1
ATOM 1198 N N . LYS A 1 146 ? -8.607 7.465 20.138 1.00 91.25 146 LYS A N 1
ATOM 1199 C CA . LYS A 1 146 ? -8.073 8.648 20.814 1.00 91.25 146 LYS A CA 1
ATOM 1200 C C . LYS A 1 146 ? -9.215 9.594 21.166 1.00 91.25 146 LYS A C 1
ATOM 1202 O O . LYS A 1 146 ? -9.819 10.197 20.283 1.00 91.25 146 LYS A O 1
ATOM 1207 N N . GLU A 1 147 ? -9.488 9.745 22.458 1.00 91.00 147 GLU A N 1
ATOM 1208 C CA . GLU A 1 147 ? -10.525 10.650 22.983 1.00 91.00 147 GLU A CA 1
ATOM 1209 C C . GLU A 1 147 ? -11.928 10.387 22.385 1.00 91.00 147 GLU A C 1
ATOM 1211 O O . GLU A 1 147 ? -12.713 11.299 22.121 1.00 91.00 147 GLU A O 1
ATOM 1216 N N . GLY A 1 148 ? -12.251 9.113 22.160 1.00 90.06 148 GLY A N 1
ATOM 1217 C CA . GLY A 1 148 ? -13.500 8.628 21.573 1.00 90.06 148 GLY A CA 1
ATOM 1218 C C . GLY A 1 148 ? -13.544 8.657 20.044 1.00 90.06 148 GLY A C 1
ATOM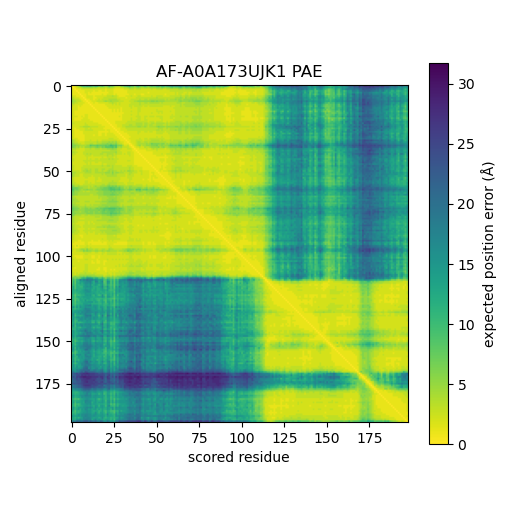 1219 O O . GLY A 1 148 ? -14.542 8.236 19.459 1.00 90.06 148 GLY A O 1
ATOM 1220 N N . ILE A 1 149 ? -12.486 9.147 19.394 1.00 93.31 149 ILE A N 1
ATOM 1221 C CA . ILE A 1 149 ? -12.346 9.202 17.939 1.00 93.31 149 ILE A CA 1
ATOM 1222 C C . ILE A 1 149 ? -11.459 8.046 17.484 1.00 93.31 149 ILE A C 1
ATOM 1224 O O . ILE A 1 149 ? -10.360 7.857 17.997 1.00 93.31 149 ILE A O 1
ATOM 1228 N N . PHE A 1 150 ? -11.919 7.305 16.488 1.00 94.00 150 PHE A N 1
ATOM 1229 C CA . PHE A 1 150 ? -11.169 6.245 15.834 1.00 94.00 150 PHE A CA 1
ATOM 1230 C C . PHE A 1 150 ? -10.648 6.782 14.508 1.00 94.00 150 PHE A C 1
ATOM 1232 O O . PHE A 1 150 ? -11.429 7.267 13.694 1.00 94.00 150 PHE A O 1
ATOM 1239 N N . GLU A 1 151 ? -9.333 6.723 14.304 1.00 88.94 151 GLU A N 1
ATOM 1240 C CA . GLU A 1 151 ? -8.682 7.080 13.039 1.00 88.94 151 GLU A CA 1
ATOM 1241 C C . GLU A 1 151 ? -7.890 5.871 12.542 1.00 88.94 151 GLU A C 1
ATOM 1243 O O . GLU A 1 151 ? -6.815 5.558 13.060 1.00 88.94 151 GLU A O 1
ATOM 1248 N N . MET A 1 152 ? -8.442 5.170 11.553 1.00 84.19 152 MET A N 1
ATOM 1249 C CA . MET A 1 152 ? -7.904 3.909 11.048 1.00 84.19 152 MET A CA 1
ATOM 1250 C C . MET A 1 152 ? -7.347 4.100 9.635 1.00 84.19 152 MET A C 1
ATOM 1252 O O . MET A 1 152 ? -8.052 4.566 8.743 1.00 84.19 152 MET A O 1
ATOM 1256 N N . ASP A 1 153 ? -6.081 3.726 9.425 1.00 74.00 153 ASP A N 1
ATOM 1257 C CA . ASP A 1 153 ? -5.439 3.653 8.099 1.00 74.00 153 ASP A CA 1
ATOM 1258 C C . ASP A 1 153 ? -5.474 2.232 7.500 1.00 74.00 153 ASP A C 1
ATOM 1260 O O . ASP A 1 153 ? -4.827 1.966 6.487 1.00 74.00 153 ASP A O 1
ATOM 1264 N N . ASP A 1 154 ? -6.208 1.316 8.140 1.00 78.06 154 ASP A N 1
ATOM 1265 C CA . ASP A 1 154 ? -6.349 -0.085 7.749 1.00 78.06 154 ASP A CA 1
ATOM 1266 C C . ASP A 1 154 ? -7.811 -0.422 7.434 1.00 78.06 154 ASP A C 1
ATOM 1268 O O . ASP A 1 154 ? -8.588 -0.795 8.315 1.00 78.06 154 ASP A O 1
ATOM 1272 N N . GLU A 1 155 ? -8.158 -0.296 6.153 1.00 81.38 155 GLU A N 1
ATOM 1273 C CA . GLU A 1 155 ? -9.489 -0.588 5.611 1.00 81.38 155 GLU A CA 1
ATOM 1274 C C . GLU A 1 155 ? -9.917 -2.043 5.857 1.00 81.38 155 GLU A C 1
ATOM 1276 O O . GLU A 1 155 ? -11.073 -2.277 6.188 1.00 81.38 155 GLU A O 1
ATOM 1281 N N . ASN A 1 156 ? -8.997 -3.015 5.799 1.00 81.75 156 ASN A N 1
ATOM 1282 C CA . ASN A 1 156 ? -9.348 -4.420 6.041 1.00 81.75 156 ASN A CA 1
ATOM 1283 C C . ASN A 1 156 ? -9.777 -4.638 7.493 1.00 81.75 156 ASN A C 1
ATOM 1285 O O . ASN A 1 156 ? -10.778 -5.289 7.739 1.00 81.75 156 ASN A O 1
ATOM 1289 N N . THR A 1 157 ? -9.053 -4.052 8.455 1.00 87.44 157 THR A N 1
ATOM 1290 C CA . THR A 1 157 ? -9.441 -4.156 9.873 1.00 87.44 157 THR A CA 1
ATOM 1291 C C . THR A 1 157 ? -10.804 -3.510 10.129 1.00 87.44 157 THR A C 1
ATOM 1293 O O . THR A 1 157 ? -11.549 -3.992 10.975 1.00 87.44 157 THR A O 1
ATOM 1296 N N . TYR A 1 158 ? -11.130 -2.420 9.429 1.00 90.06 158 TYR A N 1
ATOM 1297 C CA . TYR A 1 158 ? -12.457 -1.813 9.522 1.00 90.06 158 TYR A CA 1
ATOM 1298 C C . TYR A 1 158 ? -13.545 -2.713 8.928 1.00 90.06 158 TYR A C 1
ATOM 1300 O O . TYR A 1 158 ? -14.559 -2.907 9.586 1.00 90.06 158 TYR A O 1
ATOM 1308 N N . ILE A 1 159 ? -13.327 -3.275 7.733 1.00 88.81 159 ILE A N 1
ATOM 1309 C CA . ILE A 1 159 ? -14.280 -4.195 7.093 1.00 88.81 159 ILE A CA 1
ATOM 1310 C C . ILE A 1 159 ? -14.512 -5.408 7.996 1.00 88.81 159 ILE A C 1
ATOM 1312 O O . ILE A 1 159 ? -15.647 -5.652 8.382 1.00 88.81 159 ILE A O 1
ATOM 1316 N N . ASP A 1 160 ? -13.437 -6.074 8.433 1.00 92.56 160 ASP A N 1
ATOM 1317 C CA . ASP A 1 160 ? -13.516 -7.219 9.345 1.00 92.56 160 ASP A CA 1
ATOM 1318 C C . ASP A 1 160 ? -14.298 -6.860 10.621 1.00 92.56 160 ASP A C 1
ATOM 1320 O O . ASP A 1 160 ? -15.045 -7.678 11.152 1.00 92.56 160 ASP A O 1
ATOM 1324 N N . PHE A 1 161 ? -14.121 -5.639 11.143 1.00 95.25 161 PHE A N 1
ATOM 1325 C CA . PHE A 1 161 ? -14.837 -5.170 12.328 1.00 95.25 161 PHE A CA 1
ATOM 1326 C C . PHE A 1 161 ? -16.323 -4.931 12.066 1.00 95.25 161 PHE A C 1
ATOM 1328 O O . PHE A 1 161 ? -17.130 -5.328 12.900 1.00 95.25 161 PHE A O 1
ATOM 1335 N N . MET A 1 162 ? -16.690 -4.314 10.941 1.00 94.44 162 MET A N 1
ATOM 1336 C CA . MET A 1 162 ? -18.095 -4.125 10.568 1.00 94.44 162 MET A CA 1
ATOM 1337 C C . MET A 1 162 ? -18.793 -5.470 10.355 1.00 94.44 162 MET A C 1
ATOM 1339 O O . MET A 1 162 ? -19.838 -5.691 10.959 1.00 94.44 162 MET A O 1
ATOM 1343 N N . ASP A 1 163 ? -18.158 -6.390 9.624 1.00 92.38 163 ASP A N 1
ATOM 1344 C CA . ASP A 1 163 ? -18.665 -7.748 9.403 1.00 92.38 163 ASP A CA 1
ATOM 1345 C C . ASP A 1 163 ? -18.844 -8.493 10.738 1.00 92.38 163 ASP A C 1
ATOM 1347 O O . ASP A 1 163 ? -19.879 -9.106 10.985 1.00 92.38 163 ASP A O 1
ATOM 1351 N N . TYR 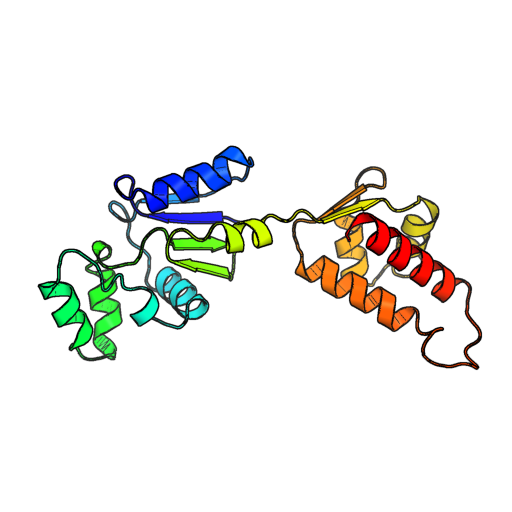A 1 164 ? -17.879 -8.374 11.659 1.00 94.12 164 TYR A N 1
ATOM 1352 C CA . TYR A 1 164 ? -17.990 -8.961 12.998 1.00 94.12 164 TYR A CA 1
ATOM 1353 C C . TYR A 1 164 ? -19.173 -8.393 13.797 1.00 94.12 164 TYR A C 1
ATOM 1355 O O . TYR A 1 164 ? -19.858 -9.134 14.500 1.00 94.12 164 TYR A O 1
ATOM 1363 N N . LEU A 1 165 ? -19.406 -7.075 13.738 1.00 92.94 165 LEU A N 1
ATOM 1364 C CA . LEU A 1 165 ? -20.554 -6.462 14.409 1.00 92.94 165 LEU A CA 1
ATOM 1365 C C . LEU A 1 165 ? -21.872 -6.956 13.805 1.00 92.94 165 LEU A C 1
ATOM 1367 O O . LEU A 1 165 ? -22.808 -7.217 14.559 1.00 92.94 165 LEU A O 1
ATOM 1371 N N . ASP A 1 166 ? -21.946 -7.092 12.482 1.00 88.12 166 ASP A N 1
ATOM 1372 C CA . ASP A 1 166 ? -23.112 -7.624 11.772 1.00 88.12 166 ASP A CA 1
ATOM 1373 C C . ASP A 1 166 ? -23.416 -9.076 12.159 1.00 88.12 166 ASP A C 1
ATOM 1375 O O . ASP A 1 166 ? -24.552 -9.384 12.530 1.00 88.12 166 ASP A O 1
ATOM 1379 N N . ASP A 1 167 ? -22.402 -9.941 12.149 1.00 87.88 167 ASP A N 1
ATOM 1380 C CA . ASP A 1 167 ? -22.538 -11.365 12.470 1.00 87.88 167 ASP A CA 1
ATOM 1381 C C . ASP A 1 167 ? -22.959 -11.599 13.930 1.00 87.88 167 ASP A C 1
ATOM 1383 O O . ASP A 1 167 ? -23.774 -12.473 14.219 1.00 87.88 167 ASP A O 1
ATOM 1387 N N . GLU A 1 168 ? -22.437 -10.811 14.872 1.00 86.94 168 GLU A N 1
ATOM 1388 C CA . GLU A 1 168 ? -22.743 -10.963 16.302 1.00 86.94 168 GLU A CA 1
ATOM 1389 C C . GLU A 1 168 ? -24.057 -10.282 16.718 1.00 86.94 168 GLU A C 1
ATOM 1391 O O . GLU A 1 168 ? -24.574 -10.532 17.808 1.00 86.94 168 GLU A O 1
ATOM 1396 N N . SER A 1 169 ? -24.617 -9.416 15.870 1.00 82.00 169 SER A N 1
ATOM 1397 C CA . SER A 1 169 ? -25.840 -8.655 16.149 1.00 82.00 169 SER A CA 1
ATOM 1398 C C . SER A 1 169 ? -27.100 -9.235 15.496 1.00 82.00 169 SER A C 1
ATOM 1400 O O . SER A 1 169 ? -28.075 -8.513 15.338 1.00 82.00 169 SER A O 1
ATOM 1402 N N . VAL A 1 170 ? -27.099 -10.538 15.177 1.00 67.25 170 VAL A N 1
ATOM 1403 C CA . VAL A 1 170 ? -28.081 -11.369 14.424 1.00 67.25 170 VAL A CA 1
ATOM 1404 C C . VAL A 1 170 ? -29.597 -11.228 14.701 1.00 67.25 170 VAL A C 1
ATOM 1406 O O . VAL A 1 170 ? -30.385 -11.996 14.150 1.00 67.25 170 VAL A O 1
ATOM 1409 N N . ALA A 1 171 ? -30.064 -10.250 15.475 1.00 60.03 171 ALA A N 1
ATOM 1410 C CA . ALA A 1 171 ? -31.477 -10.010 15.755 1.00 60.03 171 ALA A CA 1
ATOM 1411 C C . ALA A 1 171 ? -32.349 -9.827 14.501 1.00 60.03 171 ALA A C 1
ATOM 1413 O O . ALA A 1 171 ? -33.535 -10.134 14.528 1.00 60.0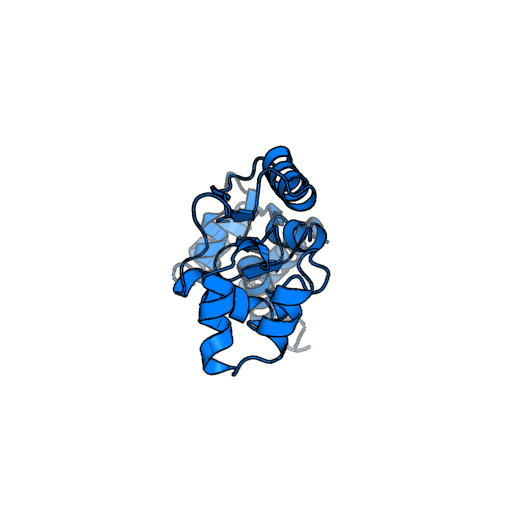3 171 ALA A O 1
ATOM 1414 N N . TRP A 1 172 ? -31.772 -9.389 13.383 1.00 61.09 172 TRP A N 1
ATOM 1415 C CA . TRP A 1 172 ? -32.478 -9.225 12.112 1.00 61.09 172 TRP A CA 1
ATOM 1416 C C . TRP A 1 172 ? -32.618 -10.519 11.283 1.00 61.09 172 TRP A C 1
ATOM 1418 O O . TRP A 1 172 ? -33.315 -10.506 10.268 1.00 61.09 172 TRP A O 1
ATOM 1428 N N . MET A 1 173 ? -31.974 -11.628 11.674 1.00 64.31 173 MET A N 1
ATOM 1429 C CA . MET A 1 173 ? -32.001 -12.897 10.925 1.00 64.31 173 MET A CA 1
ATOM 1430 C C . MET A 1 173 ? -33.124 -13.864 11.338 1.00 64.31 173 MET A C 1
ATOM 1432 O O . MET A 1 173 ? -33.443 -14.771 10.569 1.00 64.31 173 MET A O 1
ATOM 1436 N N . ASP A 1 174 ? -33.733 -13.696 12.514 1.00 67.81 174 ASP A N 1
ATOM 1437 C CA . ASP A 1 174 ? -34.810 -14.564 13.006 1.00 67.81 174 ASP A CA 1
ATOM 1438 C C . ASP A 1 174 ? -35.907 -13.719 13.668 1.00 67.81 174 ASP A C 1
ATOM 1440 O O . ASP A 1 174 ? -35.668 -13.031 14.657 1.00 67.81 174 ASP A O 1
ATOM 1444 N N . GLU A 1 175 ? -37.129 -13.786 13.128 1.00 66.62 175 GLU A N 1
ATOM 1445 C CA . GLU A 1 175 ? -38.304 -13.064 13.643 1.00 66.62 175 GLU A CA 1
ATOM 1446 C C . GLU A 1 175 ? -38.660 -13.443 15.093 1.00 66.62 175 GLU A C 1
ATOM 1448 O O . GLU A 1 175 ? -39.395 -12.711 15.756 1.00 66.62 175 GLU A O 1
ATOM 1453 N N . ASN A 1 176 ? -38.141 -14.568 15.596 1.00 72.06 176 ASN A N 1
ATOM 1454 C CA . ASN A 1 176 ? -38.325 -15.028 16.972 1.00 72.06 176 ASN A CA 1
ATOM 1455 C C . ASN A 1 176 ? -37.090 -14.790 17.857 1.00 72.06 176 ASN A C 1
ATOM 1457 O O . ASN A 1 176 ? -37.056 -15.282 18.989 1.00 72.06 176 ASN A O 1
ATOM 1461 N N . TYR A 1 177 ? -36.072 -14.074 17.365 1.00 74.88 177 TYR A N 1
ATOM 1462 C CA . TYR A 1 177 ? -34.881 -13.766 18.147 1.00 74.88 177 TYR A CA 1
ATOM 1463 C C . TYR A 1 177 ? -35.198 -12.758 19.252 1.00 74.88 177 TYR A C 1
ATOM 1465 O O . TYR A 1 177 ? -35.613 -11.627 18.993 1.00 74.88 177 TYR A O 1
ATOM 1473 N N . ASP A 1 178 ? -34.958 -13.152 20.501 1.00 76.00 178 ASP A N 1
ATOM 1474 C CA . ASP A 1 178 ? -35.082 -12.249 21.641 1.00 76.00 178 ASP A CA 1
ATOM 1475 C C . ASP A 1 178 ? -33.796 -11.424 21.777 1.00 76.00 178 ASP A C 1
ATOM 1477 O O . ASP A 1 178 ? -32.749 -11.922 22.206 1.00 76.00 178 ASP A O 1
ATOM 1481 N N . ALA A 1 179 ? -33.859 -10.164 21.342 1.00 81.31 179 ALA A N 1
ATOM 1482 C CA . ALA A 1 179 ? -32.706 -9.279 21.321 1.00 81.31 179 ALA A CA 1
ATOM 1483 C C . ALA A 1 179 ? -32.151 -9.071 22.736 1.00 81.31 179 ALA A C 1
ATOM 1485 O O . ALA A 1 179 ? -32.808 -8.542 23.635 1.00 81.31 179 ALA A O 1
ATOM 1486 N N . THR A 1 180 ? -30.891 -9.449 22.933 1.00 8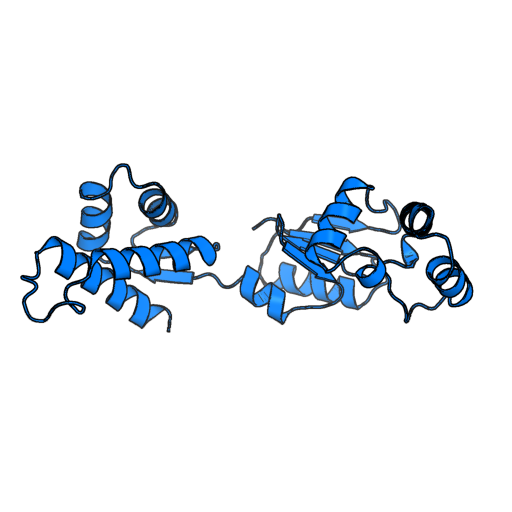7.19 180 THR A N 1
ATOM 1487 C CA . THR A 1 180 ? -30.212 -9.243 24.211 1.00 87.19 180 THR A CA 1
ATOM 1488 C C . THR A 1 180 ? -29.698 -7.803 24.323 1.00 87.19 180 THR A C 1
ATOM 1490 O O . THR A 1 180 ? -29.428 -7.148 23.313 1.00 87.19 180 THR A O 1
ATOM 1493 N N . PRO A 1 181 ? -29.445 -7.292 25.542 1.00 88.81 181 PRO A N 1
ATOM 1494 C CA . PRO A 1 181 ? -28.774 -6.002 25.707 1.00 88.81 181 PRO A CA 1
ATOM 1495 C C . PRO A 1 181 ? -27.418 -5.921 24.984 1.00 88.81 181 PRO A C 1
ATOM 1497 O O . PRO A 1 181 ? -27.001 -4.838 24.576 1.00 88.81 181 PRO A O 1
ATOM 1500 N N . GLN A 1 182 ? -26.730 -7.058 24.817 1.00 89.81 182 GLN A N 1
ATOM 1501 C CA . GLN A 1 182 ? -25.467 -7.142 24.086 1.00 89.81 182 GLN A CA 1
ATOM 1502 C C . GLN A 1 182 ? -25.672 -6.912 22.586 1.00 89.81 182 GLN A C 1
ATOM 1504 O O . GLN A 1 182 ? -24.962 -6.089 22.012 1.00 89.81 182 GLN A O 1
ATOM 1509 N N . THR A 1 183 ? -26.638 -7.593 21.962 1.00 89.56 183 THR A N 1
ATOM 1510 C CA . THR A 1 183 ? -26.897 -7.449 20.521 1.00 89.56 183 THR A CA 1
ATOM 1511 C C . THR A 1 183 ? -27.381 -6.047 20.182 1.00 89.56 183 THR A C 1
ATOM 1513 O O . THR A 1 183 ? -26.834 -5.436 19.275 1.00 89.56 183 THR A O 1
ATOM 1516 N N . ILE A 1 184 ? -28.279 -5.473 20.990 1.00 90.38 184 ILE A N 1
ATOM 1517 C CA . ILE A 1 184 ? -28.753 -4.087 20.815 1.00 90.38 184 ILE A CA 1
ATOM 1518 C C . ILE A 1 184 ? -27.584 -3.087 20.873 1.00 90.38 184 ILE A C 1
ATOM 1520 O O . ILE A 1 184 ? -27.526 -2.128 20.102 1.00 90.38 184 ILE A O 1
ATOM 1524 N N . MET A 1 185 ? -26.627 -3.298 21.784 1.00 94.81 185 MET A N 1
ATOM 1525 C CA . MET A 1 185 ? -25.447 -2.435 21.876 1.00 94.81 185 MET A CA 1
ATOM 1526 C C . MET A 1 185 ? -24.540 -2.574 20.645 1.00 94.81 185 MET A C 1
ATOM 1528 O O . MET A 1 185 ? -24.026 -1.567 20.164 1.00 94.81 185 MET A O 1
ATOM 1532 N N . LEU A 1 186 ? -24.353 -3.789 20.117 1.00 94.31 186 LEU A N 1
ATOM 1533 C CA . LEU A 1 186 ? -23.583 -4.013 18.889 1.00 94.31 186 LEU A CA 1
ATOM 1534 C C . LEU A 1 186 ? -24.244 -3.360 17.669 1.00 94.31 186 LEU A C 1
ATOM 1536 O O . LEU A 1 186 ? -23.546 -2.674 16.924 1.00 94.31 186 LEU A O 1
ATOM 1540 N N . GLU A 1 187 ? -25.565 -3.490 17.513 1.00 91.75 187 GLU A N 1
ATOM 1541 C CA . GLU A 1 187 ? -26.325 -2.809 16.451 1.00 91.75 187 GLU A CA 1
ATOM 1542 C C . GLU A 1 187 ? -26.152 -1.295 16.550 1.00 91.75 187 GLU A C 1
ATOM 1544 O O . GLU A 1 187 ? -25.798 -0.641 15.573 1.00 91.75 187 GLU A O 1
ATOM 1549 N N . SER A 1 188 ? -26.295 -0.729 17.754 1.00 94.75 188 SER A N 1
ATOM 1550 C CA . SER A 1 188 ? -26.089 0.706 17.962 1.00 94.75 188 SER A CA 1
ATOM 1551 C C . SER A 1 188 ? -24.674 1.159 17.593 1.00 94.75 188 SER A C 1
ATOM 1553 O O . SER A 1 188 ? -24.519 2.271 17.089 1.00 94.75 188 SER A O 1
ATOM 1555 N N . ILE A 1 189 ? -23.644 0.350 17.866 1.00 96.38 189 ILE A N 1
ATOM 1556 C CA . ILE A 1 189 ? -22.261 0.654 17.471 1.00 96.38 189 ILE A CA 1
ATOM 1557 C C . ILE A 1 189 ? -22.139 0.633 15.951 1.00 96.38 189 ILE A C 1
ATOM 1559 O O . ILE A 1 189 ? -21.630 1.592 15.373 1.00 96.38 189 ILE A O 1
ATOM 1563 N N . ARG A 1 190 ? -22.612 -0.439 15.311 1.00 95.00 190 ARG A N 1
ATOM 1564 C CA . ARG A 1 190 ? -22.572 -0.598 13.857 1.00 95.00 190 ARG A CA 1
ATOM 1565 C C . ARG A 1 190 ? -23.266 0.567 13.159 1.00 95.00 190 ARG A C 1
ATOM 1567 O O . ARG A 1 190 ? -22.673 1.191 12.283 1.00 95.00 190 ARG A O 1
ATOM 1574 N N . ASP A 1 191 ? -24.486 0.889 13.574 1.00 93.69 191 ASP A N 1
ATOM 1575 C CA . ASP A 1 191 ? -25.312 1.913 12.940 1.00 93.69 191 ASP A CA 1
ATOM 1576 C C . ASP A 1 191 ? -24.704 3.313 13.118 1.00 93.69 191 ASP A C 1
ATOM 1578 O O . ASP A 1 191 ? -24.652 4.091 12.161 1.00 93.69 191 ASP A O 1
ATOM 1582 N N . ASP A 1 192 ? -24.164 3.620 14.308 1.00 95.19 192 ASP A N 1
ATOM 1583 C CA . ASP A 1 192 ? -23.451 4.880 14.563 1.00 95.19 192 ASP A CA 1
ATOM 1584 C C . ASP A 1 192 ? -22.220 5.011 13.650 1.00 95.19 192 ASP A C 1
ATOM 1586 O O . ASP A 1 192 ? -21.944 6.100 13.139 1.00 95.19 192 ASP A O 1
ATOM 1590 N N . ILE A 1 193 ? -21.467 3.926 13.438 1.00 94.50 193 ILE A N 1
ATOM 1591 C CA . ILE A 1 193 ? -20.307 3.920 12.537 1.00 94.50 193 ILE A CA 1
ATOM 1592 C C . ILE A 1 193 ? -20.760 4.094 11.089 1.00 94.50 193 ILE A C 1
ATOM 1594 O O . ILE A 1 193 ? -20.206 4.934 10.374 1.00 94.50 193 ILE A O 1
ATOM 1598 N N . PHE A 1 194 ? -21.770 3.334 10.662 1.00 90.81 194 PHE A N 1
ATOM 1599 C CA . PHE A 1 194 ? -22.291 3.368 9.300 1.00 90.81 194 PHE A CA 1
ATOM 1600 C C . PHE A 1 194 ? -22.742 4.781 8.916 1.00 90.81 194 PHE A C 1
ATOM 1602 O O . PHE A 1 194 ? -22.297 5.296 7.893 1.00 90.81 194 PHE A O 1
ATOM 1609 N N . CYS A 1 195 ? -23.503 5.455 9.789 1.00 91.06 195 CYS A N 1
ATOM 1610 C CA . CYS A 1 195 ? -23.969 6.834 9.589 1.00 91.06 195 CYS A CA 1
ATOM 1611 C C . CYS A 1 195 ? -22.845 7.877 9.468 1.00 91.06 195 CYS A C 1
ATOM 1613 O O . CYS A 1 195 ? -23.079 8.984 8.990 1.00 91.06 195 CYS A O 1
ATOM 1615 N N . GLN A 1 196 ? -21.647 7.579 9.973 1.00 90.56 196 GLN A N 1
ATOM 1616 C CA . GLN A 1 196 ? -20.503 8.496 9.938 1.00 90.56 196 GLN A CA 1
ATOM 1617 C C . GLN A 1 196 ? -19.570 8.242 8.752 1.00 90.56 196 GLN A C 1
ATOM 1619 O O . GLN A 1 196 ? -18.750 9.101 8.427 1.00 90.56 196 GLN A O 1
ATOM 1624 N N . THR A 1 197 ? -19.651 7.058 8.147 1.00 86.00 197 THR A N 1
ATOM 1625 C CA . THR A 1 197 ? -18.676 6.570 7.161 1.00 86.00 197 THR A CA 1
ATOM 1626 C C . THR A 1 197 ? -19.260 6.388 5.760 1.00 86.00 197 THR A C 1
ATOM 1628 O O . THR A 1 197 ? -18.479 6.257 4.816 1.00 86.00 197 THR A O 1
ATOM 1631 N N . ASN A 1 198 ? -20.588 6.463 5.613 1.00 80.44 198 ASN A N 1
ATOM 1632 C CA . ASN A 1 198 ? -21.329 6.446 4.346 1.00 80.44 198 ASN A CA 1
ATOM 1633 C C . ASN A 1 198 ? -22.213 7.690 4.210 1.00 80.44 198 ASN A C 1
ATOM 1635 O O . ASN A 1 198 ? -22.344 8.181 3.066 1.00 80.44 198 ASN A O 1
#

InterPro domains:
  IPR006660 Arsenate reductase-like [PF03960] (6-111)
  IPR006660 Arsenate reductase-like [PS51353] (2-133)
  IPR006660 Arsenate reductase-like [PTHR30041] (1-114)
  IPR036249 Thioredoxin-like superfamily [SSF52833] (2-113)

Foldseek 3Di:
DEKEKEDAPPDPQSVVVVCLCVVVVHDYHYDHCVVPNDDLVRQQLLQVQQVHDVSQFPCVDPCVVLSVCLVPDDPVCNSVSCRVPVSRGAPTWMDDPSHIDGTRDSVVVCLLAPWQKAFDDPVLLVLLCVVCVPPPLSVVQNVQDDPRMGTDSDPVSVVVLLVVLCVQLCPVVDPPDDGDPSSVSSVVVNVRSVVRRD

Secondary structure (DSSP, 8-state):
--EEEEE-TT-HHHHHHHHHHHHTT--EEEEETTTS---HHHHHHHHHHTTSHHHHB-TT-S-HHHHHHHHHS-HHHHHHHHHH-GGGB-S-EEEETTEEEES--HHHHHHHH--EEEE--HHHHHHHHHH-TT-HHHHHHHTTEETTEEEES-HHHHHHHHHHHHHHTGGGT-TT----HHHHHHHHHHHHHHHHH-

Solvent-accessible surface area (backbone atoms only — not comparable to full-atom values): 11257 Å² total; per-residue (Å²): 137,56,39,36,38,39,25,40,97,84,41,65,44,24,52,51,50,54,47,59,37,52,79,68,73,47,75,66,48,80,40,48,39,86,85,48,56,73,51,73,68,59,44,51,54,44,18,64,50,56,78,28,66,75,62,43,44,35,86,87,49,88,58,56,68,61,50,51,49,57,71,71,46,59,77,86,52,35,61,59,56,44,61,79,38,50,85,46,44,39,51,14,30,40,33,46,79,78,46,47,49,74,36,74,52,65,74,63,49,47,62,67,58,49,60,48,56,39,63,56,57,71,67,57,55,51,45,50,54,69,77,36,71,84,40,67,67,58,50,54,57,57,69,37,51,54,97,49,34,34,60,36,69,48,63,65,64,50,50,56,50,53,53,50,35,54,68,67,28,52,50,88,78,38,100,83,50,79,73,44,78,66,29,55,50,35,42,54,51,48,51,52,39,48,73,58,72,110

pLDDT: mean 91.2, std 7.15, range [60.03, 97.56]

Nearest PDB structures (foldseek):
  3gfk-assembly1_A  TM=8.971E-01  e=1.864E-07  Bacillus subtilis
  1rw1-assembly1_A  TM=8.607E-01  e=8.513E-07  Pseudomonas aeruginosa PAO1
  6gho-assembly1_A  TM=8.081E-01  e=2.739E-06  Bacillus subtilis subsp. subtilis str. 168
  3l78-assembly1_A  TM=7.821E-01  e=2.583E-06  Streptococcus mutans UA159
  3fz4-assembly1_A  TM=7.910E-01  e=3.668E-06  Streptococcus mutans UA159

Sequence (198 aa):
MNIQIFGTKKCNETKKAERFFKERGIKYQFVDMKKKGMSKGEFNSVAQANGGLDHMINWEGKDQNLLALIKYIANEDKLEKVLENPQVIKTPVVRNGKQSTLGYQPDVWKKWISMIKFKLKKEQIEFLKKTYPDNKLIQRVLSFEKEGIFEMDDENTYIDFMDYLDDESVAWMDENYDATPQTIMLESIRDDIFCQTN